Protein AF-0000000087760871 (afdb_homodimer)

Structure (mmCIF, N/CA/C/O backbone):
data_AF-0000000087760871-model_v1
#
loop_
_entity.id
_entity.type
_entity.pdbx_description
1 polymer '4a-hydroxytetrahydrobiopterin dehydratase'
#
loop_
_atom_site.group_PDB
_atom_site.id
_atom_site.type_symbol
_atom_site.label_atom_id
_atom_site.label_alt_id
_atom_site.label_comp_id
_atom_site.label_asym_id
_atom_site.label_entity_id
_atom_site.label_seq_id
_atom_site.pdbx_PDB_ins_code
_atom_site.Cartn_x
_atom_site.Cartn_y
_atom_site.Cartn_z
_atom_site.occupancy
_atom_site.B_iso_or_equiv
_atom_site.auth_seq_id
_atom_site.auth_comp_id
_atom_site.auth_asym_id
_atom_site.auth_atom_id
_atom_site.pdbx_PDB_model_num
ATOM 1 N N . MET A 1 1 ? -12.375 33.531 -64.375 1 34.62 1 MET A N 1
ATOM 2 C CA . MET A 1 1 ? -12.273 34.094 -63.062 1 34.62 1 MET A CA 1
ATOM 3 C C . MET A 1 1 ? -11.297 33.312 -62.219 1 34.62 1 MET A C 1
ATOM 5 O O . MET A 1 1 ? -11.523 32.125 -61.938 1 34.62 1 MET A O 1
ATOM 9 N N . ARG A 1 2 ? -9.969 33.531 -62.438 1 49.12 2 ARG A N 1
ATOM 10 C CA . ARG A 1 2 ? -8.805 32.938 -61.781 1 49.12 2 ARG A CA 1
ATOM 11 C C . ARG A 1 2 ? -8.766 33.25 -60.281 1 49.12 2 ARG A C 1
ATOM 13 O O . ARG A 1 2 ? -8.805 34.406 -59.906 1 49.12 2 ARG A O 1
ATOM 20 N N . TYR A 1 3 ? -9.328 32.344 -59.438 1 47.06 3 TYR A N 1
ATOM 21 C CA . TYR A 1 3 ? -9.336 32.5 -57.969 1 47.06 3 TYR A CA 1
ATOM 22 C C . TYR A 1 3 ? -7.926 32.688 -57.438 1 47.06 3 TYR A C 1
ATOM 24 O O . TYR A 1 3 ? -7.008 31.953 -57.844 1 47.06 3 TYR A O 1
ATOM 32 N N . PRO A 1 4 ? -7.535 33.875 -57 1 52.84 4 PRO A N 1
ATOM 33 C CA . PRO A 1 4 ? -6.203 34.062 -56.438 1 52.84 4 PRO A CA 1
ATOM 34 C C . PRO A 1 4 ? -5.945 33.125 -55.25 1 52.84 4 PRO A C 1
ATOM 36 O O . PRO A 1 4 ? -6.867 32.812 -54.5 1 52.84 4 PRO A O 1
ATOM 39 N N . ILE A 1 5 ? -5.125 32.094 -55.469 1 55.62 5 ILE A N 1
ATOM 40 C CA . ILE A 1 5 ? -4.676 31.156 -54.406 1 55.62 5 ILE A CA 1
ATOM 41 C C . ILE A 1 5 ? -4.066 31.953 -53.25 1 55.62 5 ILE A C 1
ATOM 43 O O . ILE A 1 5 ? -3.051 32.625 -53.438 1 55.62 5 ILE A O 1
ATOM 47 N N . VAL A 1 6 ? -4.934 32.5 -52.375 1 49.22 6 VAL A N 1
ATOM 48 C CA . VAL A 1 6 ? -4.395 33.094 -51.156 1 49.22 6 VAL A CA 1
ATOM 49 C C . VAL A 1 6 ? -3.559 32.094 -50.406 1 49.22 6 VAL A C 1
ATOM 51 O O . VAL A 1 6 ? -4.066 31.031 -50 1 49.22 6 VAL A O 1
ATOM 54 N N . LEU A 1 7 ? -2.287 32 -50.656 1 48.34 7 LEU A N 1
ATOM 55 C CA . LEU A 1 7 ? -1.386 31.219 -49.812 1 48.34 7 LEU A CA 1
ATOM 56 C C . LEU A 1 7 ? -1.502 31.625 -48.375 1 48.34 7 LEU A C 1
ATOM 58 O O . LEU A 1 7 ? -1.215 32.781 -48 1 48.34 7 LEU A O 1
ATOM 62 N N . LEU A 1 8 ? -2.512 31.109 -47.688 1 51.12 8 LEU A N 1
ATOM 63 C CA . LEU A 1 8 ? -2.527 31.312 -46.219 1 51.12 8 LEU A CA 1
ATOM 64 C C . LEU A 1 8 ? -1.149 31.047 -45.625 1 51.12 8 LEU A C 1
ATOM 66 O O . LEU A 1 8 ? -0.571 29.969 -45.844 1 51.12 8 LEU A O 1
ATOM 70 N N . ARG A 1 9 ? -0.398 32.125 -45.406 1 47.12 9 ARG A N 1
ATOM 71 C CA . ARG A 1 9 ? 0.857 32 -44.656 1 47.12 9 ARG A CA 1
ATOM 72 C C . ARG A 1 9 ? 0.663 31.203 -43.375 1 47.12 9 ARG A C 1
ATOM 74 O O . ARG A 1 9 ? -0.264 31.484 -42.594 1 47.12 9 ARG A O 1
ATOM 81 N N . ALA A 1 10 ? 1.273 29.984 -43.312 1 49.03 10 ALA A N 1
ATOM 82 C CA . ALA A 1 10 ? 1.252 29.219 -42.062 1 49.03 10 ALA A CA 1
ATOM 83 C C . ALA A 1 10 ? 1.693 30.062 -40.875 1 49.03 10 ALA A C 1
ATOM 85 O O . ALA A 1 10 ? 2.631 30.859 -41 1 49.03 10 ALA A O 1
ATOM 86 N N . PRO A 1 11 ? 0.785 30.375 -39.906 1 47.81 11 PRO A N 1
ATOM 87 C CA . PRO A 1 11 ? 1.307 31.141 -38.781 1 47.81 11 PRO A CA 1
ATOM 88 C C . PRO A 1 11 ? 2.654 30.625 -38.281 1 47.81 11 PRO A C 1
ATOM 90 O O . PRO A 1 11 ? 2.977 29.438 -38.469 1 47.81 11 PRO A O 1
ATOM 93 N N . ALA A 1 12 ? 3.641 31.5 -38.062 1 45.16 12 ALA A N 1
ATOM 94 C CA . ALA A 1 12 ? 4.957 31.219 -37.469 1 45.16 12 ALA A CA 1
ATOM 95 C C . ALA A 1 12 ? 4.84 30.328 -36.25 1 45.16 12 ALA A C 1
ATOM 97 O O . ALA A 1 12 ? 3.867 30.422 -35.5 1 45.16 12 ALA A O 1
ATOM 98 N N . ALA A 1 13 ? 5.52 29.141 -36.25 1 47.5 13 ALA A N 1
ATOM 99 C CA . ALA A 1 13 ? 5.637 28.219 -35.125 1 47.5 13 ALA A CA 1
ATOM 100 C C . ALA A 1 13 ? 5.883 28.969 -33.812 1 47.5 13 ALA A C 1
ATOM 102 O O . ALA A 1 13 ? 6.785 29.812 -33.75 1 47.5 13 ALA A O 1
ATOM 103 N N . ALA A 1 14 ? 4.809 29.297 -33.094 1 48.91 14 ALA A N 1
ATOM 104 C CA . ALA A 1 14 ? 5.027 29.828 -31.75 1 48.91 14 ALA A CA 1
ATOM 105 C C . ALA A 1 14 ? 6.129 29.062 -31.031 1 48.91 14 ALA A C 1
ATOM 107 O O . ALA A 1 14 ? 6.129 27.828 -31.031 1 48.91 14 ALA A O 1
ATOM 108 N N . ARG A 1 15 ? 7.359 29.625 -30.922 1 43.75 15 ARG A N 1
ATOM 109 C CA . ARG A 1 15 ? 8.453 29.062 -30.141 1 43.75 15 ARG A CA 1
ATOM 110 C C . ARG A 1 15 ? 8.008 28.781 -28.703 1 43.75 15 ARG A C 1
ATOM 112 O O . ARG A 1 15 ? 7.516 29.672 -28.016 1 43.75 15 ARG A O 1
ATOM 119 N N . PHE A 1 16 ? 7.543 27.562 -28.484 1 52 16 PHE A N 1
ATOM 120 C CA . PHE A 1 16 ? 7.305 27.141 -27.109 1 52 16 PHE A CA 1
ATOM 121 C C . PHE A 1 16 ? 8.492 27.5 -26.219 1 52 16 PHE A C 1
ATOM 123 O O . PHE A 1 16 ? 9.617 27.047 -26.469 1 52 16 PHE A O 1
ATOM 130 N N . THR A 1 17 ? 8.539 28.688 -25.672 1 48.75 17 THR A N 1
ATOM 131 C CA . THR A 1 17 ? 9.562 28.938 -24.656 1 48.75 17 THR A CA 1
ATOM 132 C C . THR A 1 17 ? 9.398 28 -23.469 1 48.75 17 THR A C 1
ATOM 134 O O . THR A 1 17 ? 8.305 27.859 -22.922 1 48.75 17 THR A O 1
ATOM 137 N N . PRO A 1 18 ? 10.234 27.109 -23.406 1 49.12 18 PRO A N 1
ATOM 138 C CA . PRO A 1 18 ? 10.148 26.25 -22.219 1 49.12 18 PRO A CA 1
ATOM 139 C C . PRO A 1 18 ? 10.133 27.047 -20.922 1 49.12 18 PRO A C 1
ATOM 141 O O . PRO A 1 18 ? 10.969 27.922 -20.719 1 49.12 18 PRO A O 1
ATOM 144 N N . VAL A 1 19 ? 9.008 27.375 -20.328 1 47.75 19 VAL A N 1
ATOM 145 C CA . VAL A 1 19 ? 8.938 27.922 -18.969 1 47.75 19 VAL A CA 1
ATOM 146 C C . VAL A 1 19 ? 9.812 27.094 -18.031 1 47.75 19 VAL A C 1
ATOM 148 O O . VAL A 1 19 ? 9.648 25.875 -17.938 1 47.75 19 VAL A O 1
ATOM 151 N N . ARG A 1 20 ? 10.945 27.547 -17.797 1 38.84 20 ARG A N 1
ATOM 152 C CA . ARG A 1 20 ? 11.766 26.922 -16.766 1 38.84 20 ARG A CA 1
ATOM 153 C C . ARG A 1 20 ? 11.039 26.922 -15.422 1 38.84 20 ARG A C 1
ATOM 155 O O . ARG A 1 20 ? 10.758 27.984 -14.859 1 38.84 20 ARG A O 1
ATOM 162 N N . ALA A 1 21 ? 10.094 26.062 -15.203 1 42.56 21 ALA A N 1
ATOM 163 C CA . ALA A 1 21 ? 9.602 25.922 -13.836 1 42.56 21 ALA A CA 1
ATOM 164 C C . ALA A 1 21 ? 10.758 25.766 -12.844 1 42.56 21 ALA A C 1
ATOM 166 O O . ALA A 1 21 ? 11.617 24.891 -13.016 1 42.56 21 ALA A O 1
ATOM 167 N N . ARG A 1 22 ? 11.227 26.859 -12.375 1 36.62 22 ARG A N 1
ATOM 168 C CA . ARG A 1 22 ? 12.156 26.719 -11.258 1 36.62 22 ARG A CA 1
ATOM 169 C C . ARG A 1 22 ? 11.633 25.688 -10.25 1 36.62 22 ARG A C 1
ATOM 171 O O . ARG A 1 22 ? 10.523 25.828 -9.734 1 36.62 22 ARG A O 1
ATOM 178 N N . CYS A 1 23 ? 11.906 24.453 -10.547 1 41.28 23 CYS A N 1
ATOM 179 C CA . CYS A 1 23 ? 11.672 23.516 -9.445 1 41.28 23 CYS A CA 1
ATOM 180 C C . CYS A 1 23 ? 12.156 24.109 -8.125 1 41.28 23 CYS A C 1
ATOM 182 O O . CYS A 1 23 ? 13.359 24.328 -7.941 1 41.28 23 CYS A O 1
ATOM 184 N N . LEU A 1 24 ? 11.594 25.203 -7.602 1 37.66 24 LEU A N 1
ATOM 185 C CA . LEU A 1 24 ? 11.961 25.578 -6.238 1 37.66 24 LEU A CA 1
ATOM 186 C C . LEU A 1 24 ? 12.039 24.344 -5.344 1 37.66 24 LEU A C 1
ATOM 188 O O . LEU A 1 24 ? 11.008 23.781 -4.969 1 37.66 24 LEU A O 1
ATOM 192 N N . SER A 1 25 ? 12.852 23.484 -5.59 1 42.31 25 SER A N 1
ATOM 193 C CA . SER A 1 25 ? 13.211 22.312 -4.789 1 42.31 25 SER A CA 1
ATOM 194 C C . SER A 1 25 ? 13.281 22.656 -3.307 1 42.31 25 SER A C 1
ATOM 196 O O . SER A 1 25 ? 13.836 21.891 -2.512 1 42.31 25 SER A O 1
ATOM 198 N N . THR A 1 26 ? 13.203 23.969 -2.898 1 46.25 26 THR A N 1
ATOM 199 C CA . THR A 1 26 ? 13.547 24.125 -1.487 1 46.25 26 THR A CA 1
ATOM 200 C C . THR A 1 26 ? 12.586 23.312 -0.61 1 46.25 26 THR A C 1
ATOM 202 O O . THR A 1 26 ? 11.406 23.672 -0.49 1 46.25 26 THR A O 1
ATOM 205 N N . LYS A 1 27 ? 12.594 22.062 -0.694 1 50.75 27 LYS A N 1
ATOM 206 C CA . LYS A 1 27 ? 11.828 21.219 0.224 1 50.75 27 LYS A CA 1
ATOM 207 C C . LYS A 1 27 ? 11.969 21.719 1.662 1 50.75 27 LYS A C 1
ATOM 209 O O . LYS A 1 27 ? 13.023 21.547 2.281 1 50.75 27 LYS A O 1
ATOM 214 N N . ASP A 1 28 ? 11.68 22.969 1.99 1 53.06 28 ASP A N 1
ATOM 215 C CA . ASP A 1 28 ? 11.672 23.312 3.408 1 53.06 28 ASP A CA 1
ATOM 216 C C . ASP A 1 28 ? 10.891 22.297 4.223 1 53.06 28 ASP A C 1
ATOM 218 O O . ASP A 1 28 ? 9.656 22.297 4.215 1 53.06 28 ASP A O 1
ATOM 222 N N . ASN A 1 29 ? 11.461 21.141 4.512 1 63.56 29 ASN A N 1
ATOM 223 C CA . ASN A 1 29 ? 10.844 20.031 5.23 1 63.56 29 ASN A CA 1
ATOM 224 C C . ASN A 1 29 ? 10.883 20.25 6.738 1 63.56 29 ASN A C 1
ATOM 226 O O . ASN A 1 29 ? 10.969 19.297 7.508 1 63.56 29 ASN A O 1
ATOM 230 N N . SER A 1 30 ? 10.969 21.562 7.199 1 82.75 30 SER A N 1
ATOM 231 C CA . SER A 1 30 ? 10.961 21.812 8.641 1 82.75 30 SER A CA 1
ATOM 232 C C . SER A 1 30 ? 9.562 21.656 9.219 1 82.75 30 SER A C 1
ATOM 234 O O . SER A 1 30 ? 8.57 21.984 8.57 1 82.75 30 SER A O 1
ATOM 236 N N . TYR A 1 31 ? 9.516 20.953 10.344 1 88.25 31 TYR A N 1
ATOM 237 C CA . TYR A 1 31 ? 8.227 20.75 11.008 1 88.25 31 TYR A CA 1
ATOM 238 C C . TYR A 1 31 ? 8.242 21.312 12.414 1 88.25 31 TYR A C 1
ATOM 240 O O . TYR A 1 31 ? 9.305 21.469 13.023 1 88.25 31 TYR A O 1
ATOM 248 N N . LYS A 1 32 ? 7.047 21.719 12.828 1 93.31 32 LYS A N 1
ATOM 249 C CA . LYS A 1 32 ? 6.832 22.094 14.219 1 93.31 32 LYS A CA 1
ATOM 250 C C . LYS A 1 32 ? 6.184 20.953 15.008 1 93.31 32 LYS A C 1
ATOM 252 O O . LYS A 1 32 ? 5.32 20.25 14.492 1 93.31 32 LYS A O 1
ATOM 257 N N . ILE A 1 33 ? 6.652 20.875 16.266 1 95.06 33 ILE A N 1
ATOM 258 C CA . ILE A 1 33 ? 6.035 19.906 17.156 1 95.06 33 ILE A CA 1
ATOM 259 C C . ILE A 1 33 ? 4.715 20.453 17.688 1 95.06 33 ILE A C 1
ATOM 261 O O . ILE A 1 33 ? 4.641 21.625 18.078 1 95.06 33 ILE A O 1
ATOM 265 N N . VAL A 1 34 ? 3.727 19.641 17.656 1 95.69 34 VAL A N 1
ATOM 266 C CA . VAL A 1 34 ? 2.438 20.031 18.219 1 95.69 34 VAL A CA 1
ATOM 267 C C . VAL A 1 34 ? 2.391 19.672 19.703 1 95.69 34 VAL A C 1
ATOM 269 O O . VAL A 1 34 ? 2.488 18.484 20.062 1 95.69 34 VAL A O 1
ATOM 272 N N . ALA A 1 35 ? 2.186 20.703 20.516 1 94.12 35 ALA A N 1
ATOM 273 C CA . ALA A 1 35 ? 2.133 20.453 21.953 1 94.12 35 ALA A CA 1
ATOM 274 C C . ALA A 1 35 ? 0.93 19.578 22.312 1 94.12 35 ALA A C 1
ATOM 276 O O . ALA A 1 35 ? -0.135 19.703 21.703 1 94.12 35 ALA A O 1
ATOM 277 N N . ALA A 1 36 ? 1.163 18.734 23.297 1 92.94 36 ALA A N 1
ATOM 278 C CA . ALA A 1 36 ? 0.113 17.828 23.75 1 92.94 36 ALA A CA 1
ATOM 279 C C . ALA A 1 36 ? -1.192 18.578 24 1 92.94 36 ALA A C 1
ATOM 281 O O . ALA A 1 36 ? -2.275 18.078 23.688 1 92.94 36 ALA A O 1
ATOM 282 N N . THR A 1 37 ? -1.101 19.812 24.484 1 95.44 37 THR A N 1
ATOM 283 C CA . THR A 1 37 ? -2.273 20.609 24.844 1 95.44 37 THR A CA 1
ATOM 284 C C . THR A 1 37 ? -2.979 21.125 23.594 1 95.44 37 THR A C 1
ATOM 286 O O . THR A 1 37 ? -4.152 21.5 23.641 1 95.44 37 THR A O 1
ATOM 289 N N . GLU A 1 38 ? -2.25 21.109 22.484 1 96.31 38 GLU A N 1
ATOM 290 C CA . GLU A 1 38 ? -2.785 21.672 21.266 1 96.31 38 GLU A CA 1
ATOM 291 C C . GLU A 1 38 ? -3.328 20.578 20.344 1 96.31 38 GLU A C 1
ATOM 293 O O . GLU A 1 38 ? -4.059 20.875 19.391 1 96.31 38 GLU A O 1
ATOM 298 N N . VAL A 1 39 ? -3.018 19.344 20.625 1 95.69 39 VAL A N 1
ATOM 299 C CA . VAL A 1 39 ? -3.338 18.234 19.75 1 95.69 39 VAL A CA 1
ATOM 300 C C . VAL A 1 39 ? -4.848 18.141 19.562 1 95.69 39 VAL A C 1
ATOM 302 O O . VAL A 1 39 ? -5.328 18.016 18.438 1 95.69 39 VAL A O 1
ATOM 305 N N . PRO A 1 40 ? -5.656 18.281 20.625 1 96.25 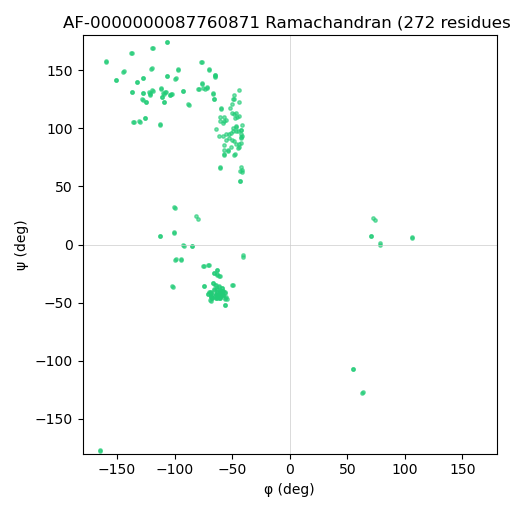40 PRO A N 1
ATOM 306 C CA . PRO A 1 40 ? -7.102 18.172 20.422 1 96.25 40 PRO A CA 1
ATOM 307 C C . PRO A 1 40 ? -7.645 19.219 19.453 1 96.25 40 PRO A C 1
ATOM 309 O O . PRO A 1 40 ? -8.438 18.891 18.562 1 96.25 40 PRO A O 1
ATOM 312 N N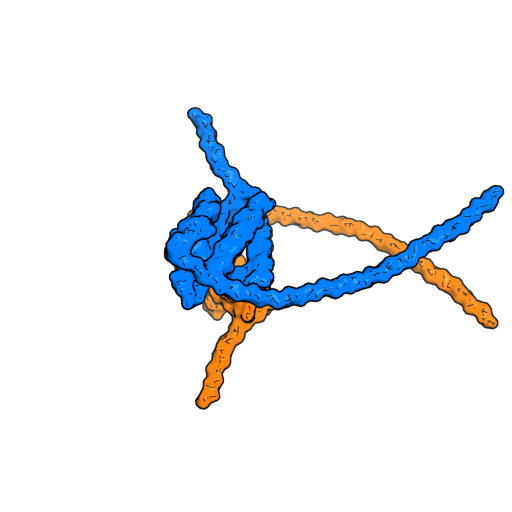 . GLN A 1 41 ? -7.215 20.375 19.562 1 97.38 41 GLN A N 1
ATOM 313 C CA . GLN A 1 41 ? -7.691 21.438 18.672 1 97.38 41 GLN A CA 1
ATOM 314 C C . GLN A 1 41 ? -7.152 21.25 17.25 1 97.38 41 GLN A C 1
ATOM 316 O O . GLN A 1 41 ? -7.887 21.406 16.281 1 97.38 41 GLN A O 1
ATOM 321 N N . ALA A 1 42 ? -5.91 20.906 17.188 1 97 42 ALA A N 1
ATOM 322 C CA . ALA A 1 42 ? -5.25 20.766 15.883 1 97 42 ALA A CA 1
ATOM 323 C C . ALA A 1 42 ? -5.848 19.609 15.086 1 97 42 ALA A C 1
ATOM 325 O O . ALA A 1 42 ? -5.785 19.609 13.852 1 97 42 ALA A O 1
ATOM 326 N N . THR A 1 43 ? -6.43 18.656 15.75 1 98 43 THR A N 1
ATOM 327 C CA . THR A 1 43 ? -6.887 17.453 15.062 1 98 43 THR A CA 1
ATOM 328 C C . THR A 1 43 ? -8.406 17.375 15.07 1 98 43 THR A C 1
ATOM 330 O O . THR A 1 43 ? -8.984 16.359 14.688 1 98 43 THR A O 1
ATOM 333 N N . GLU A 1 44 ? -9.078 18.359 15.508 1 98.12 44 GLU A N 1
ATOM 334 C CA . GLU A 1 44 ? -10.531 18.328 15.656 1 98.12 44 GLU A CA 1
ATOM 335 C C . GLU A 1 44 ? -11.211 17.984 14.336 1 98.12 44 GLU A C 1
ATOM 337 O O . GLU A 1 44 ? -12.047 17.078 14.281 1 98.12 44 GLU A O 1
ATOM 342 N N . SER A 1 45 ? -10.906 18.672 13.297 1 98.12 45 SER A N 1
ATOM 343 C CA . SER A 1 45 ? -11.531 18.438 12 1 98.12 45 SER A CA 1
ATOM 344 C C . SER A 1 45 ? -11.195 17.047 11.461 1 98.12 45 SER A C 1
ATOM 346 O O . SER A 1 45 ? -12.016 16.422 10.789 1 98.12 45 SER A O 1
ATOM 348 N N . LEU A 1 46 ? -10.016 16.641 11.75 1 98.62 46 LEU A N 1
ATOM 349 C CA . LEU A 1 46 ? -9.594 15.32 11.312 1 98.62 46 LEU A CA 1
ATOM 350 C C . LEU A 1 46 ? -10.375 14.234 12.039 1 98.62 46 LEU A C 1
ATOM 352 O O . LEU A 1 46 ? -10.828 13.266 11.43 1 98.62 46 LEU A O 1
ATOM 356 N N . ARG A 1 47 ? -10.469 14.414 13.305 1 98.31 47 ARG A N 1
ATOM 357 C CA . ARG A 1 47 ? -11.258 13.461 14.078 1 98.31 47 ARG A CA 1
ATOM 358 C C . ARG A 1 47 ? -12.695 13.398 13.578 1 98.31 47 ARG A C 1
ATOM 360 O O . ARG A 1 47 ? -13.266 12.312 13.438 1 98.31 47 ARG A O 1
ATOM 367 N N . ALA A 1 48 ? -13.25 14.5 13.242 1 98.19 48 ALA A N 1
ATOM 368 C CA . ALA A 1 48 ? -14.602 14.562 12.695 1 98.19 48 ALA A CA 1
ATOM 369 C C . ALA A 1 48 ? -14.695 13.82 11.367 1 98.19 48 ALA A C 1
ATOM 371 O O . ALA A 1 48 ? -15.75 13.281 11.016 1 98.19 48 ALA A O 1
ATOM 372 N N . ALA A 1 49 ? -13.617 13.742 10.711 1 98.06 49 ALA A N 1
ATOM 373 C CA . ALA A 1 49 ? -13.578 13.102 9.398 1 98.06 49 ALA A CA 1
ATOM 374 C C . ALA A 1 49 ? -13.234 11.617 9.516 1 98.06 49 ALA A C 1
ATOM 376 O O . ALA A 1 49 ? -13.078 10.922 8.508 1 98.06 49 ALA A O 1
ATOM 377 N N . GLY A 1 50 ? -13.008 11.172 10.727 1 98.19 50 GLY A N 1
ATOM 378 C CA . GLY A 1 50 ? -12.836 9.742 10.914 1 98.19 50 GLY A CA 1
ATOM 379 C C . GLY A 1 50 ? -11.398 9.344 11.18 1 98.19 50 GLY A C 1
ATOM 380 O O . GLY A 1 50 ? -11.078 8.156 11.25 1 98.19 50 GLY A O 1
ATOM 381 N N . TRP A 1 51 ? -10.547 10.297 11.336 1 98.69 51 TRP A N 1
ATOM 382 C CA . TRP A 1 51 ? -9.164 9.984 11.688 1 98.69 51 TRP A CA 1
ATOM 383 C C . TRP A 1 51 ? -9.047 9.609 13.156 1 98.69 51 TRP A C 1
ATOM 385 O O . TRP A 1 51 ? -9.672 10.234 14.016 1 98.69 51 TRP A O 1
ATOM 395 N N . SER A 1 52 ? -8.273 8.625 13.375 1 98.62 52 SER A N 1
ATOM 396 C CA . SER A 1 52 ? -7.91 8.234 14.727 1 98.62 52 SER A CA 1
ATOM 397 C C . SER A 1 52 ? -6.617 8.898 15.172 1 98.62 52 SER A C 1
ATOM 399 O O . SER A 1 52 ? -5.641 8.938 14.422 1 98.62 52 SER A O 1
ATOM 401 N N . VAL A 1 53 ? -6.645 9.445 16.328 1 96.69 53 VAL A N 1
ATOM 402 C CA . VAL A 1 53 ? -5.461 10.031 16.953 1 96.69 53 VAL A CA 1
ATOM 403 C C . VAL A 1 53 ? -5.059 9.211 18.172 1 96.69 53 VAL A C 1
ATOM 405 O O . VAL A 1 53 ? -5.723 9.273 19.219 1 96.69 53 VAL A O 1
ATOM 408 N N . VAL A 1 54 ? -4.062 8.445 18.062 1 94.5 54 VAL A N 1
ATOM 409 C CA . VAL A 1 54 ? -3.582 7.598 19.156 1 94.5 54 VAL A CA 1
ATOM 410 C C . VAL A 1 54 ? -2.102 7.867 19.406 1 94.5 54 VAL A C 1
ATOM 412 O O . VAL A 1 54 ? -1.253 7.531 18.578 1 94.5 54 VAL A O 1
ATOM 415 N N . GLY A 1 55 ? -1.864 8.492 20.516 1 91.06 55 GLY A N 1
ATOM 416 C CA . GLY A 1 55 ? -0.487 8.883 20.766 1 91.06 55 GLY A CA 1
ATOM 417 C C . GLY A 1 55 ? 0.051 9.867 19.75 1 91.06 55 GLY A C 1
ATOM 418 O O . GLY A 1 55 ? -0.556 10.914 19.5 1 91.06 55 GLY A O 1
ATOM 419 N N . ALA A 1 56 ? 1.182 9.578 19.156 1 94.75 56 ALA A N 1
ATOM 420 C CA . ALA A 1 56 ? 1.816 10.461 18.188 1 94.75 56 ALA A CA 1
ATOM 421 C C . ALA A 1 56 ? 1.526 10 16.75 1 94.75 56 ALA A C 1
ATOM 423 O O . ALA A 1 56 ? 2.363 10.156 15.867 1 94.75 56 ALA A O 1
ATOM 424 N N . GLN A 1 57 ? 0.26 9.375 16.625 1 97.19 57 GLN A N 1
ATOM 425 C CA . GLN A 1 57 ? -0.055 8.844 15.305 1 97.19 57 GLN A CA 1
ATOM 426 C C . GLN A 1 57 ? -1.455 9.258 14.867 1 97.19 57 GLN A C 1
ATOM 428 O O . GLN A 1 57 ? -2.393 9.25 15.664 1 97.19 57 GLN A O 1
ATOM 433 N N . LEU A 1 58 ? -1.545 9.602 13.578 1 98.44 58 LEU A N 1
ATOM 434 C CA . LEU A 1 58 ? -2.809 9.797 12.875 1 98.44 58 LEU A CA 1
ATOM 435 C C . LEU A 1 58 ? -3.07 8.648 11.898 1 98.44 58 LEU A C 1
ATOM 437 O O . LEU A 1 58 ? -2.189 8.281 11.117 1 98.44 58 LEU A O 1
ATOM 441 N N . SER A 1 59 ? -4.242 8.109 11.945 1 98.88 59 SER A N 1
ATOM 442 C CA . SER A 1 59 ? -4.543 7.035 11 1 98.88 59 SER A CA 1
ATOM 443 C C . SER A 1 59 ? -6 7.082 10.547 1 98.88 59 SER A C 1
ATOM 445 O O . SER A 1 59 ? -6.875 7.492 11.312 1 98.88 59 SER A O 1
ATOM 447 N N . LYS A 1 60 ? -6.23 6.656 9.336 1 98.81 60 LYS A N 1
ATOM 448 C CA . LYS A 1 60 ? -7.586 6.527 8.812 1 98.81 60 LYS A CA 1
ATOM 449 C C . LYS A 1 60 ? -7.664 5.418 7.766 1 98.81 60 LYS A C 1
ATOM 451 O O . LYS A 1 60 ? -6.738 5.234 6.973 1 98.81 60 LYS A O 1
ATOM 456 N N . THR A 1 61 ? -8.781 4.699 7.809 1 98.81 61 THR A N 1
ATOM 457 C CA . THR A 1 61 ? -9.109 3.715 6.781 1 98.81 61 THR A CA 1
ATOM 458 C C . THR A 1 61 ? -10.188 4.254 5.844 1 98.81 61 THR A C 1
ATOM 460 O O . THR A 1 61 ? -11.219 4.758 6.297 1 98.81 61 THR A O 1
ATOM 463 N N . TYR A 1 62 ? -9.898 4.176 4.574 1 98.56 62 TYR A N 1
ATOM 464 C CA . TYR A 1 62 ? -10.828 4.52 3.506 1 98.56 62 TYR A CA 1
ATOM 465 C C . TYR A 1 62 ? -11.352 3.27 2.809 1 98.56 62 TYR A C 1
ATOM 467 O O . TYR A 1 62 ? -10.602 2.305 2.615 1 98.56 62 TYR A O 1
ATOM 475 N N . GLU A 1 63 ? -12.57 3.309 2.402 1 98.44 63 GLU A N 1
ATOM 476 C CA . GLU A 1 63 ? -13.156 2.268 1.561 1 98.44 63 GLU A CA 1
ATOM 477 C C . GLU A 1 63 ? -13.742 2.855 0.282 1 98.44 63 GLU A C 1
ATOM 479 O O . GLU A 1 63 ? -14.664 3.67 0.336 1 98.44 63 GLU A O 1
ATOM 484 N N . PHE A 1 64 ? -13.258 2.357 -0.81 1 98.44 64 PHE A N 1
ATOM 485 C CA . PHE A 1 64 ? -13.648 2.895 -2.109 1 98.44 64 PHE A CA 1
ATOM 486 C C . PHE A 1 64 ? -14.578 1.934 -2.834 1 98.44 64 PHE A C 1
ATOM 488 O O . PHE A 1 64 ? -14.828 0.826 -2.355 1 98.44 64 PHE A O 1
ATOM 495 N N . LYS A 1 65 ? -15.055 2.389 -3.936 1 97.12 65 LYS A N 1
ATOM 496 C CA . LYS A 1 65 ? -15.992 1.589 -4.711 1 97.12 65 LYS A CA 1
ATOM 497 C C . LYS A 1 65 ? -15.32 0.339 -5.273 1 97.12 65 LYS A C 1
ATOM 499 O O . LYS A 1 65 ? -15.961 -0.708 -5.406 1 97.12 65 LYS A O 1
ATOM 504 N N . GLY A 1 66 ? -14.078 0.428 -5.602 1 97.75 66 GLY A N 1
ATOM 505 C CA . GLY A 1 66 ? -13.312 -0.669 -6.172 1 97.75 66 GLY A CA 1
ATOM 506 C C . GLY A 1 66 ? -11.82 -0.438 -6.137 1 97.75 66 GLY A C 1
ATOM 507 O O . GLY A 1 66 ? -11.352 0.576 -5.613 1 97.75 66 GLY A O 1
ATOM 508 N N . PHE A 1 67 ? -11.148 -1.388 -6.699 1 98 67 PHE A N 1
ATOM 509 C CA . PHE A 1 67 ? -9.695 -1.352 -6.652 1 98 67 PHE A CA 1
ATOM 510 C C . PHE A 1 67 ? -9.156 -0.169 -7.449 1 98 67 PHE A C 1
ATOM 512 O O . PHE A 1 67 ? -8.188 0.473 -7.043 1 98 67 PHE A O 1
ATOM 519 N N . GLN A 1 68 ? -9.727 0.116 -8.523 1 97.5 68 GLN A N 1
ATOM 520 C CA . GLN A 1 68 ? -9.234 1.184 -9.383 1 97.5 68 GLN A CA 1
ATOM 521 C C . GLN A 1 68 ? -9.328 2.539 -8.688 1 97.5 68 GLN A C 1
ATOM 523 O O . GLN A 1 68 ? -8.398 3.344 -8.766 1 97.5 68 GLN A O 1
ATOM 528 N N . ALA A 1 69 ? -10.43 2.787 -8.039 1 98.06 69 ALA A N 1
ATOM 529 C CA . ALA A 1 69 ? -10.578 4.035 -7.297 1 98.06 69 ALA A CA 1
ATOM 530 C C . ALA A 1 69 ? -9.578 4.109 -6.148 1 98.06 69 ALA A C 1
ATOM 532 O O . ALA A 1 69 ? -8.977 5.16 -5.91 1 98.06 69 ALA A O 1
ATOM 533 N N . ALA A 1 70 ? -9.406 3.025 -5.441 1 98.56 70 ALA A N 1
ATOM 534 C CA . ALA A 1 70 ? -8.445 2.969 -4.34 1 98.56 70 ALA A CA 1
ATOM 535 C C . ALA A 1 70 ? -7.031 3.273 -4.828 1 98.56 70 ALA A C 1
ATOM 537 O O . ALA A 1 70 ? -6.316 4.074 -4.219 1 98.56 70 ALA A O 1
ATOM 538 N N . TRP A 1 71 ? -6.68 2.705 -5.953 1 98.5 71 TRP A N 1
ATOM 539 C CA . TRP A 1 71 ? -5.312 2.869 -6.43 1 98.5 71 TRP A CA 1
ATOM 540 C C . TRP A 1 71 ? -5.098 4.27 -6.992 1 98.5 71 TRP A C 1
ATOM 542 O O . TRP A 1 71 ? -4.012 4.84 -6.855 1 98.5 71 TRP A O 1
ATOM 552 N N . ALA A 1 72 ? -6.078 4.789 -7.602 1 98.12 72 ALA A N 1
ATOM 553 C CA . ALA A 1 72 ? -5.98 6.168 -8.07 1 98.12 72 ALA A CA 1
ATOM 554 C C . ALA A 1 72 ? -5.754 7.133 -6.91 1 98.12 72 ALA A C 1
ATOM 556 O O . ALA A 1 72 ? -4.914 8.031 -6.996 1 98.12 72 ALA A O 1
ATOM 557 N N . PHE A 1 73 ? -6.484 6.984 -5.891 1 98.75 73 PHE A N 1
ATOM 558 C CA . PHE A 1 73 ? -6.293 7.77 -4.676 1 98.75 73 PHE A CA 1
ATOM 559 C C . PHE A 1 73 ? -4.875 7.609 -4.148 1 98.75 73 PHE A C 1
ATOM 561 O O . PHE A 1 73 ? -4.195 8.602 -3.869 1 98.75 73 PHE A O 1
ATOM 568 N N . LEU A 1 74 ? -4.402 6.355 -4.098 1 98.81 74 LEU A N 1
ATOM 569 C CA . LEU A 1 74 ? -3.082 6.051 -3.559 1 98.81 74 LEU A CA 1
ATOM 570 C C . LEU A 1 74 ? -1.99 6.695 -4.406 1 98.81 74 LEU A C 1
ATOM 572 O O . LEU A 1 74 ? -0.973 7.148 -3.877 1 98.81 74 LEU A O 1
ATOM 576 N N . THR A 1 75 ? -2.244 6.668 -5.645 1 98.19 75 THR A N 1
ATOM 577 C CA . THR A 1 75 ? -1.262 7.281 -6.531 1 98.19 75 THR A CA 1
ATOM 578 C C . THR A 1 75 ? -1.097 8.766 -6.219 1 98.19 75 THR A C 1
ATOM 580 O O . THR A 1 75 ? 0.025 9.273 -6.172 1 98.19 75 THR A O 1
ATOM 583 N N . GLN A 1 76 ? -2.139 9.43 -5.98 1 98.56 76 GLN A N 1
ATOM 584 C CA . GLN A 1 76 ? -2.049 10.836 -5.613 1 98.56 76 GLN A CA 1
ATOM 585 C C . GLN A 1 76 ? -1.411 11.008 -4.234 1 98.56 76 GLN A C 1
ATOM 587 O O . GLN A 1 76 ? -0.629 11.93 -4.016 1 98.56 76 GLN A O 1
ATOM 592 N N . VAL A 1 77 ? -1.793 10.156 -3.348 1 98.81 77 VAL A N 1
ATOM 593 C CA . VAL A 1 77 ? -1.19 10.172 -2.02 1 98.81 77 VAL A CA 1
ATOM 594 C C . VAL A 1 77 ? 0.327 10.039 -2.139 1 98.81 77 VAL A C 1
ATOM 596 O O . VAL A 1 77 ? 1.071 10.82 -1.54 1 98.81 77 VAL A O 1
ATOM 599 N N . ALA A 1 78 ? 0.737 9.133 -2.949 1 98.75 78 ALA A N 1
ATOM 600 C CA . ALA A 1 78 ? 2.162 8.867 -3.121 1 98.75 78 ALA A CA 1
ATOM 601 C C . ALA A 1 78 ? 2.881 10.07 -3.717 1 98.75 78 ALA A C 1
ATOM 603 O O . ALA A 1 78 ? 3.971 10.438 -3.268 1 98.75 78 ALA A O 1
ATOM 604 N N . MET A 1 79 ? 2.289 10.648 -4.676 1 97.81 79 MET A N 1
ATOM 605 C CA . MET A 1 79 ? 2.885 11.812 -5.324 1 97.81 79 MET A CA 1
ATOM 606 C C . MET A 1 79 ? 3.035 12.969 -4.34 1 97.81 79 MET A C 1
ATOM 608 O O . MET A 1 79 ? 4.09 13.602 -4.277 1 97.81 79 MET A O 1
ATOM 612 N N . HIS A 1 80 ? 2.037 13.18 -3.596 1 98 80 HIS A N 1
ATOM 613 C CA . HIS A 1 80 ? 2.084 14.273 -2.633 1 98 80 HIS A CA 1
ATOM 614 C C . HIS A 1 80 ? 3.086 13.984 -1.521 1 98 80 HIS A C 1
ATOM 616 O O . HIS A 1 80 ? 3.842 14.875 -1.116 1 98 80 HIS A O 1
ATOM 622 N N . ALA A 1 81 ? 3.076 12.805 -0.981 1 97.88 81 ALA A N 1
ATOM 623 C CA . ALA A 1 81 ? 3.998 12.398 0.076 1 97.88 81 ALA A CA 1
ATOM 624 C C . ALA A 1 81 ? 5.449 12.578 -0.36 1 97.88 81 ALA A C 1
ATOM 626 O O . ALA A 1 81 ? 6.273 13.094 0.402 1 97.88 81 ALA A O 1
ATOM 627 N N . HIS A 1 82 ? 5.648 12.211 -1.591 1 97.19 82 HIS A N 1
ATOM 628 C CA . HIS A 1 82 ? 7.008 12.32 -2.109 1 97.19 82 HIS A CA 1
ATOM 629 C C . HIS A 1 82 ? 7.41 13.781 -2.287 1 97.19 82 HIS A C 1
ATOM 631 O O . HIS A 1 82 ? 8.539 14.164 -1.964 1 97.19 82 HIS A O 1
ATOM 637 N N . LEU A 1 83 ? 6.504 14.555 -2.773 1 95.94 83 LEU A N 1
ATOM 638 C CA . LEU A 1 83 ? 6.734 15.984 -2.943 1 95.94 83 LEU A CA 1
ATOM 639 C C . LEU A 1 83 ? 7.074 16.641 -1.611 1 95.94 83 LEU A C 1
ATOM 641 O O . LEU A 1 83 ? 7.973 17.484 -1.543 1 95.94 83 LEU A O 1
ATOM 645 N N . LYS A 1 84 ? 6.473 16.234 -0.55 1 95.94 84 LYS A N 1
ATOM 646 C CA . LYS A 1 84 ? 6.609 16.891 0.75 1 95.94 84 LYS A CA 1
ATOM 647 C C . LYS A 1 84 ? 7.695 16.219 1.586 1 95.94 84 LYS A C 1
ATOM 649 O O . LYS A 1 84 ? 8.055 16.719 2.656 1 95.94 84 LYS A O 1
ATOM 654 N N . GLY A 1 85 ? 8.117 15.055 1.11 1 95.12 85 GLY A N 1
ATOM 655 C CA . GLY A 1 85 ? 9.164 14.344 1.826 1 95.12 85 GLY A CA 1
ATOM 65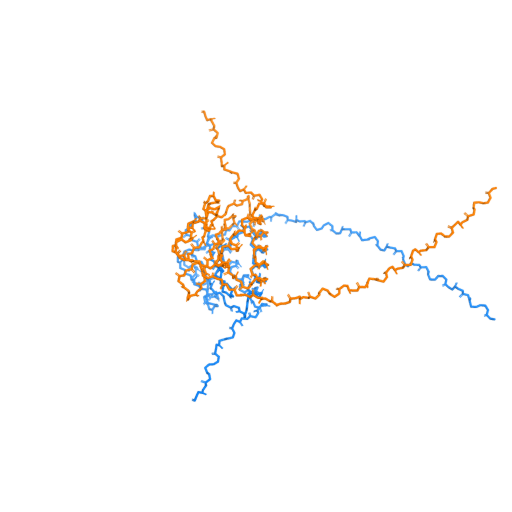6 C C . GLY A 1 85 ? 8.688 13.727 3.125 1 95.12 85 GLY A C 1
ATOM 657 O O . GLY A 1 85 ? 9.469 13.555 4.062 1 95.12 85 GLY A O 1
ATOM 658 N N . HIS A 1 86 ? 7.445 13.469 3.312 1 96.44 86 HIS A N 1
ATOM 659 C CA . HIS A 1 86 ? 6.824 12.836 4.469 1 96.44 86 HIS A CA 1
ATOM 660 C C . HIS A 1 86 ? 5.883 11.711 4.043 1 96.44 86 HIS A C 1
ATOM 662 O O . HIS A 1 86 ? 4.797 11.969 3.52 1 96.44 86 HIS A O 1
ATOM 668 N N . HIS A 1 87 ? 6.363 10.5 4.281 1 98 87 HIS A N 1
ATOM 669 C CA . HIS A 1 87 ? 5.688 9.344 3.711 1 98 87 HIS A CA 1
ATOM 670 C C . HIS A 1 87 ? 4.852 8.617 4.766 1 98 87 HIS A C 1
ATOM 672 O O . HIS A 1 87 ? 5.363 8.258 5.828 1 98 87 HIS A O 1
ATOM 678 N N . PRO A 1 88 ? 3.619 8.367 4.461 1 98.69 88 PRO A N 1
ATOM 679 C CA . PRO A 1 88 ? 2.795 7.559 5.367 1 98.69 88 PRO A CA 1
ATOM 680 C C . PRO A 1 88 ? 3.109 6.066 5.281 1 98.69 88 PRO A C 1
ATOM 682 O O . PRO A 1 88 ? 3.701 5.613 4.297 1 98.69 88 PRO A O 1
ATOM 685 N N . ARG A 1 89 ? 2.791 5.363 6.32 1 98.69 89 ARG A N 1
ATOM 686 C CA . ARG A 1 89 ? 2.588 3.928 6.164 1 98.69 89 ARG A CA 1
ATOM 687 C C . ARG A 1 89 ? 1.29 3.639 5.414 1 98.69 89 ARG A C 1
ATOM 689 O O . ARG A 1 89 ? 0.248 4.223 5.719 1 98.69 89 ARG A O 1
ATOM 696 N N . ILE A 1 90 ? 1.356 2.758 4.496 1 98.94 90 ILE A N 1
ATOM 697 C CA . ILE A 1 90 ? 0.213 2.445 3.646 1 98.94 90 ILE A CA 1
ATOM 698 C C . ILE A 1 90 ? -0.14 0.966 3.781 1 98.94 90 ILE A C 1
ATOM 700 O O . ILE A 1 90 ? 0.735 0.102 3.695 1 98.94 90 ILE A O 1
ATOM 704 N N . GLU A 1 91 ? -1.359 0.675 4.035 1 98.94 91 GLU A N 1
ATOM 705 C CA . GLU A 1 91 ? -1.936 -0.662 3.932 1 98.94 91 GLU A CA 1
ATOM 706 C C . GLU A 1 91 ? -3.107 -0.683 2.955 1 98.94 91 GLU A C 1
ATOM 708 O O . GLU A 1 91 ? -3.998 0.168 3.025 1 98.94 91 GLU A O 1
ATOM 713 N N . ASN A 1 92 ? -3.031 -1.642 2.082 1 98.88 92 ASN A N 1
ATOM 714 C CA . ASN A 1 92 ? -4.07 -1.734 1.062 1 98.88 92 ASN A CA 1
ATOM 715 C C . ASN A 1 92 ? -4.523 -3.176 0.854 1 98.88 92 ASN A C 1
ATOM 717 O O . ASN A 1 92 ? -3.697 -4.082 0.747 1 98.88 92 ASN A O 1
ATOM 721 N N . LEU A 1 93 ? -5.785 -3.383 0.849 1 98.44 93 LEU A N 1
ATOM 722 C CA . LEU A 1 93 ? -6.438 -4.621 0.432 1 98.44 93 LEU A CA 1
ATOM 723 C C . LEU A 1 93 ? -7.648 -4.328 -0.446 1 98.44 93 LEU A C 1
ATOM 725 O O . LEU A 1 93 ? -8.68 -3.869 0.046 1 98.44 93 LEU A O 1
ATOM 729 N N . TYR A 1 94 ? -7.453 -4.574 -1.669 1 97.5 94 TYR A N 1
ATOM 730 C CA . TYR A 1 94 ? -8.484 -4.32 -2.668 1 97.5 94 TYR A CA 1
ATOM 731 C C . TYR A 1 94 ? -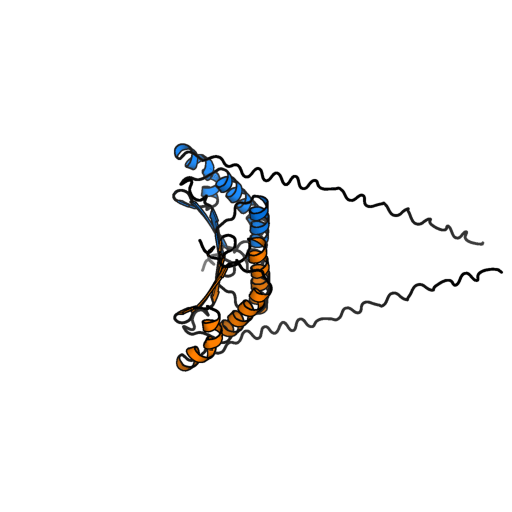8.961 -2.875 -2.6 1 97.5 94 TYR A C 1
ATOM 733 O O . TYR A 1 94 ? -8.219 -1.952 -2.951 1 97.5 94 TYR A O 1
ATOM 741 N N . ASN A 1 95 ? -10.148 -2.658 -2.096 1 98.44 95 ASN A N 1
ATOM 742 C CA . ASN A 1 95 ? -10.703 -1.312 -2.15 1 98.44 95 ASN A CA 1
ATOM 743 C C . ASN A 1 95 ? -10.547 -0.587 -0.816 1 98.44 95 ASN A C 1
ATOM 745 O O . ASN A 1 95 ? -11.133 0.477 -0.61 1 98.44 95 ASN A O 1
ATOM 749 N N . ARG A 1 96 ? -9.766 -1.179 0.087 1 98.75 96 ARG A N 1
ATOM 750 C CA . ARG A 1 96 ? -9.555 -0.61 1.414 1 98.75 96 ARG A CA 1
ATOM 751 C C . ARG A 1 96 ? -8.133 -0.079 1.56 1 98.75 96 ARG A C 1
ATOM 753 O O . ARG A 1 96 ? -7.168 -0.778 1.243 1 98.75 96 ARG A O 1
ATOM 760 N N . VAL A 1 97 ? -8.039 1.177 2.035 1 98.88 97 VAL A N 1
ATOM 761 C CA . VAL A 1 97 ? -6.746 1.831 2.213 1 98.88 97 VAL A CA 1
ATOM 762 C C . VAL A 1 97 ? -6.637 2.383 3.631 1 98.88 97 VAL A C 1
ATOM 764 O O . VAL A 1 97 ? -7.516 3.123 4.086 1 98.88 97 VAL A O 1
ATOM 767 N N . THR A 1 98 ? -5.656 2.035 4.324 1 98.94 98 THR A N 1
ATOM 768 C CA . THR A 1 98 ? -5.324 2.654 5.605 1 98.94 98 THR A CA 1
ATOM 769 C C . THR A 1 98 ? -4.031 3.459 5.496 1 98.94 98 THR A C 1
ATOM 771 O O . THR A 1 98 ? -3.016 2.951 5.016 1 98.94 98 THR A O 1
ATOM 774 N N . LEU A 1 99 ? -4.098 4.68 5.891 1 98.94 99 LEU A N 1
ATOM 775 C CA . LEU A 1 99 ? -2.934 5.559 5.965 1 98.94 99 LEU A CA 1
ATOM 776 C C . LEU A 1 99 ? -2.594 5.891 7.414 1 98.94 99 LEU A C 1
ATOM 778 O O . LEU A 1 99 ? -3.486 6.176 8.219 1 98.94 99 LEU A O 1
ATOM 782 N N . THR A 1 100 ? -1.352 5.812 7.75 1 98.88 100 THR A N 1
ATOM 783 C CA . THR A 1 100 ? -0.865 6.172 9.078 1 98.88 100 THR A CA 1
ATOM 784 C C . THR A 1 100 ? 0.29 7.164 8.984 1 98.88 100 THR A C 1
ATOM 786 O O . THR A 1 100 ? 1.235 6.953 8.219 1 98.88 100 THR A O 1
ATOM 789 N N . LEU A 1 101 ? 0.187 8.219 9.734 1 98.31 101 LEU A N 1
ATOM 790 C CA . LEU A 1 101 ? 1.192 9.281 9.766 1 98.31 101 LEU A CA 1
ATOM 791 C C . LEU A 1 101 ? 1.785 9.422 11.164 1 98.31 101 LEU A C 1
ATOM 793 O O . LEU A 1 101 ? 1.056 9.406 12.156 1 98.31 101 LEU A O 1
ATOM 797 N N . HIS A 1 102 ? 3.018 9.477 11.164 1 96.69 102 HIS A N 1
ATOM 798 C CA . HIS A 1 102 ? 3.785 9.797 12.367 1 96.69 102 HIS A CA 1
ATOM 799 C C . HIS A 1 102 ? 5.184 10.281 12.008 1 96.69 102 HIS A C 1
ATOM 801 O O . HIS A 1 102 ? 5.641 10.094 10.875 1 96.69 102 HIS A O 1
ATOM 807 N N . THR A 1 103 ? 5.793 10.992 12.859 1 94.06 103 THR A N 1
ATOM 808 C CA . THR A 1 103 ? 7.184 11.398 12.703 1 94.06 103 THR A CA 1
ATOM 809 C C . THR A 1 103 ? 8.078 10.664 13.695 1 94.06 103 THR A C 1
ATOM 811 O O . THR A 1 103 ? 7.859 10.734 14.906 1 94.06 103 THR A O 1
ATOM 814 N N . ASP A 1 104 ? 8.992 10.016 13.156 1 87.81 104 ASP A N 1
ATOM 815 C CA . ASP A 1 104 ? 9.891 9.203 13.969 1 87.81 104 ASP A CA 1
ATOM 816 C C . ASP A 1 104 ? 10.727 10.078 14.906 1 87.81 104 ASP A C 1
ATOM 818 O O . ASP A 1 104 ? 11.078 11.211 14.555 1 87.81 104 ASP A O 1
ATOM 822 N N . ASP A 1 105 ? 11.008 9.57 16.047 1 84.81 105 ASP A N 1
ATOM 823 C CA . ASP A 1 105 ? 11.992 10.062 17 1 84.81 105 ASP A CA 1
ATOM 824 C C . ASP A 1 105 ? 11.531 11.367 17.641 1 84.81 105 ASP A C 1
ATOM 826 O O . ASP A 1 105 ? 12.328 12.078 18.266 1 84.81 105 ASP A O 1
ATOM 830 N N . VAL A 1 106 ? 10.32 11.867 17.453 1 84.38 106 VAL A N 1
ATOM 831 C CA . VAL A 1 106 ? 9.82 13.086 18.094 1 84.38 106 VAL A CA 1
ATOM 832 C C . VAL A 1 106 ? 8.898 12.727 19.25 1 84.38 106 VAL A C 1
ATOM 834 O O . VAL A 1 106 ? 8.836 13.445 20.25 1 84.38 106 VAL A O 1
ATOM 837 N N . GLY A 1 107 ? 8.156 11.656 19.047 1 86.19 107 GLY A N 1
ATOM 838 C CA . GLY A 1 107 ? 7.258 11.203 20.109 1 86.19 107 GLY A CA 1
ATOM 839 C C . GLY A 1 107 ? 5.984 12.023 20.188 1 86.19 107 GLY A C 1
ATOM 840 O O . GLY A 1 107 ? 5.258 11.953 21.172 1 86.19 107 GLY A O 1
ATOM 841 N N . SER A 1 108 ? 5.809 13.016 19.297 1 91.62 108 SER A N 1
ATOM 842 C CA . SER A 1 108 ? 4.605 13.836 19.188 1 91.62 108 SER A CA 1
ATOM 843 C C . SER A 1 108 ? 4.227 14.047 17.719 1 91.62 108 SER A C 1
ATOM 845 O O . SER A 1 108 ? 5.012 13.742 16.812 1 91.62 108 SER A O 1
ATOM 847 N N . LEU A 1 109 ? 3.006 14.5 17.594 1 97 109 LEU A N 1
ATOM 848 C CA . LEU A 1 109 ? 2.596 14.891 16.25 1 97 109 LEU A CA 1
ATOM 849 C C . LEU A 1 109 ? 3.32 16.156 15.805 1 97 109 LEU A C 1
ATOM 851 O O . LEU A 1 109 ? 3.676 17 16.641 1 97 109 LEU A O 1
ATOM 855 N N . THR A 1 110 ? 3.521 16.266 14.562 1 96.5 110 THR A N 1
ATOM 856 C CA . THR A 1 110 ? 4.117 17.469 13.984 1 96.5 110 THR A CA 1
ATOM 857 C C . THR A 1 110 ? 3.154 18.141 13.008 1 96.5 110 THR A C 1
ATOM 859 O O . THR A 1 110 ? 2.131 17.562 12.641 1 96.5 110 THR A O 1
ATOM 862 N N . SER A 1 111 ? 3.549 19.344 12.641 1 95.69 111 SER A N 1
ATOM 863 C CA . SER A 1 111 ? 2.756 20.078 11.656 1 95.69 111 SER A CA 1
ATOM 864 C C . SER A 1 111 ? 2.689 19.312 10.328 1 95.69 111 SER A C 1
ATOM 866 O O . SER A 1 111 ? 1.7 19.422 9.602 1 95.69 111 SER A O 1
ATOM 868 N N . HIS A 1 112 ? 3.711 18.5 10.047 1 96.12 112 HIS A N 1
ATOM 869 C CA . HIS A 1 112 ? 3.709 17.719 8.82 1 96.12 112 HIS A CA 1
ATOM 870 C C . HIS A 1 112 ? 2.625 16.641 8.852 1 96.12 112 HIS A C 1
ATOM 872 O O . HIS A 1 112 ? 1.919 16.422 7.867 1 96.12 112 HIS A O 1
ATOM 878 N N . ASP A 1 113 ? 2.514 16.016 9.977 1 97.81 113 ASP A N 1
ATOM 879 C CA . ASP A 1 113 ? 1.507 14.969 10.117 1 97.81 113 ASP A CA 1
ATOM 880 C C . ASP A 1 113 ? 0.101 15.523 9.906 1 97.81 113 ASP A C 1
ATOM 882 O O . ASP A 1 113 ? -0.69 14.961 9.148 1 97.81 113 ASP A O 1
ATOM 886 N N . ILE A 1 114 ? -0.121 16.641 10.508 1 97.88 114 ILE A N 1
ATOM 887 C CA . ILE A 1 114 ? -1.444 17.266 10.469 1 97.88 114 ILE A CA 1
ATOM 888 C C . ILE A 1 114 ? -1.739 17.75 9.055 1 97.88 114 ILE A C 1
ATOM 890 O O . ILE A 1 114 ? -2.818 17.5 8.516 1 97.88 114 ILE A O 1
ATOM 894 N N . ALA A 1 115 ? -0.808 18.438 8.484 1 97.5 115 ALA A N 1
ATOM 895 C CA . ALA A 1 115 ? -0.981 18.984 7.145 1 97.5 115 ALA A CA 1
ATOM 896 C C . ALA A 1 115 ? -1.206 17.875 6.125 1 97.5 115 ALA A C 1
ATOM 898 O O . ALA A 1 115 ? -2.061 17.984 5.246 1 97.5 115 ALA A O 1
ATOM 899 N N . MET A 1 116 ? -0.483 16.781 6.273 1 98.44 116 MET A N 1
ATOM 900 C CA . MET A 1 116 ? -0.613 15.664 5.344 1 98.44 116 MET A CA 1
ATOM 901 C C . MET A 1 116 ? -1.978 15 5.48 1 98.44 116 MET A C 1
ATOM 903 O O . MET A 1 116 ? -2.625 14.688 4.48 1 98.44 116 MET A O 1
ATOM 907 N N . ALA A 1 117 ? -2.357 14.797 6.652 1 98.75 117 ALA A N 1
ATOM 908 C CA . ALA A 1 117 ? -3.662 14.188 6.891 1 98.75 117 ALA A CA 1
ATOM 909 C C . ALA A 1 117 ? -4.777 15.008 6.258 1 98.75 117 ALA A C 1
ATOM 911 O O . ALA A 1 117 ? -5.676 14.461 5.613 1 98.75 117 ALA A O 1
ATOM 912 N N . LYS A 1 118 ? -4.672 16.297 6.43 1 98.56 118 LYS A N 1
ATOM 913 C CA . LYS A 1 118 ? -5.672 17.188 5.84 1 98.56 118 LYS A CA 1
ATOM 914 C C . LYS A 1 118 ? -5.656 17.094 4.316 1 98.56 118 LYS A C 1
ATOM 916 O O . LYS A 1 118 ? -6.711 17.078 3.678 1 98.56 118 LYS A O 1
ATOM 921 N N . ARG A 1 119 ? -4.48 17.031 3.818 1 98.62 119 ARG A N 1
ATOM 922 C CA . ARG A 1 119 ? -4.355 16.906 2.371 1 98.62 119 ARG A CA 1
ATOM 923 C C . ARG A 1 119 ? -4.957 15.594 1.885 1 98.62 119 ARG A C 1
ATOM 925 O O . ARG A 1 119 ? -5.664 15.562 0.876 1 98.62 119 ARG A O 1
ATOM 932 N N . PHE A 1 120 ? -4.664 14.484 2.543 1 98.75 120 PHE A N 1
ATOM 933 C CA . PHE A 1 120 ? -5.195 13.188 2.148 1 98.75 120 PHE A CA 1
ATOM 934 C C . PHE A 1 120 ? -6.719 13.18 2.232 1 98.75 120 PHE A C 1
ATOM 936 O O . PHE A 1 120 ? -7.387 12.586 1.386 1 98.75 120 PHE A O 1
ATOM 943 N N . GLU A 1 121 ? -7.227 13.867 3.211 1 98.12 121 GLU A N 1
ATOM 944 C CA . GLU A 1 121 ? -8.68 14 3.311 1 98.12 121 GLU A CA 1
ATOM 945 C C . GLU A 1 121 ? -9.25 14.711 2.086 1 98.12 121 GLU A C 1
ATOM 947 O O . GLU A 1 121 ? -10.25 14.266 1.514 1 98.12 121 GLU A O 1
ATOM 952 N N . LYS A 1 122 ? -8.641 15.727 1.727 1 98 122 LYS A N 1
ATOM 953 C CA . LYS A 1 122 ? -9.086 16.469 0.557 1 98 122 LYS A CA 1
ATOM 954 C C . LYS A 1 122 ? -8.992 15.625 -0.709 1 98 122 LYS A C 1
ATOM 956 O O . LYS A 1 122 ? -9.922 15.602 -1.517 1 98 122 LYS A O 1
ATOM 961 N N . LEU A 1 123 ? -7.898 14.945 -0.888 1 98.25 123 LEU A N 1
ATOM 962 C CA . LEU A 1 123 ? -7.691 14.102 -2.059 1 98.25 123 LEU A CA 1
ATOM 963 C C . LEU A 1 123 ? -8.766 13.023 -2.146 1 98.25 123 LEU A C 1
ATOM 965 O O . LEU A 1 123 ? -9.227 12.688 -3.24 1 98.25 123 LEU A O 1
ATOM 969 N N . SER A 1 124 ? -9.141 12.438 -1.012 1 98.12 124 SER A N 1
ATOM 970 C CA . SER A 1 124 ? -10.062 11.312 -0.983 1 98.12 124 SER A CA 1
ATOM 971 C C . SER A 1 124 ? -11.438 11.711 -1.521 1 98.12 124 SER A C 1
ATOM 973 O O . SER A 1 124 ? -12.195 10.859 -1.987 1 98.12 124 SER A O 1
ATOM 975 N N . GLN A 1 125 ? -11.773 12.977 -1.522 1 96.38 125 GLN A N 1
ATOM 976 C CA . GLN A 1 125 ? -13.078 13.477 -1.955 1 96.38 125 GLN A CA 1
ATOM 977 C C . GLN A 1 125 ? -13.242 13.344 -3.467 1 96.38 125 GLN A C 1
ATOM 979 O O . GLN A 1 125 ? -14.367 13.391 -3.979 1 96.38 125 GLN A O 1
ATOM 984 N N . GLY A 1 126 ? -12.195 13.18 -4.141 1 95.38 126 GLY A N 1
ATOM 985 C CA . GLY A 1 126 ? -12.234 13.078 -5.59 1 95.38 126 GLY A CA 1
ATOM 986 C C . GLY A 1 126 ? -12.516 11.672 -6.082 1 95.38 126 GLY A C 1
ATOM 987 O O . GLY A 1 126 ? -12.656 11.438 -7.281 1 95.38 126 GLY A O 1
ATOM 988 N N . TYR A 1 127 ? -12.656 10.734 -5.137 1 95.31 127 TYR A N 1
ATOM 989 C CA . TYR A 1 127 ? -12.805 9.344 -5.543 1 95.31 127 TYR A CA 1
ATOM 990 C C . TYR A 1 127 ? -14.039 8.719 -4.91 1 95.31 127 TYR A C 1
ATOM 992 O O . TYR A 1 127 ? -14.367 9.008 -3.756 1 95.31 127 TYR A O 1
ATOM 1000 N N . GLU A 1 128 ? -14.68 7.883 -5.648 1 88.19 128 GLU A N 1
ATOM 1001 C CA . GLU A 1 128 ? -15.93 7.273 -5.219 1 88.19 128 GLU A CA 1
ATOM 1002 C C . GLU A 1 128 ? -15.711 6.336 -4.035 1 88.19 128 GLU A C 1
ATOM 1004 O O . GLU A 1 128 ? -14.852 5.457 -4.086 1 88.19 128 GLU A O 1
ATOM 1009 N N . ARG A 1 129 ? -16.531 6.543 -3.033 1 90.62 129 ARG A N 1
ATOM 1010 C CA . ARG A 1 129 ? -16.453 5.727 -1.825 1 90.62 129 ARG A CA 1
ATOM 1011 C C . ARG A 1 129 ? -17.469 4.598 -1.861 1 90.62 129 ARG A C 1
ATOM 1013 O O . ARG A 1 129 ? -18.422 4.637 -2.646 1 90.62 129 ARG A O 1
ATOM 1020 N N . LYS A 1 130 ? -17.078 3.609 -1.217 1 86.81 130 LYS A N 1
ATOM 1021 C CA . LYS A 1 130 ? -18.062 2.537 -1.095 1 86.81 130 LYS A CA 1
ATOM 1022 C C . LYS A 1 130 ? -19.328 3.025 -0.388 1 86.81 130 LYS A C 1
ATOM 1024 O O . LYS A 1 130 ? -19.25 3.633 0.682 1 86.81 130 LYS A O 1
ATOM 1029 N N . LYS A 1 131 ? -20.484 2.955 -1.203 1 75.88 131 LYS A N 1
ATOM 1030 C CA . LYS A 1 131 ? -21.75 3.348 -0.613 1 75.88 131 LYS A CA 1
ATOM 1031 C C . LYS A 1 131 ? -22.172 2.389 0.5 1 75.88 131 LYS A C 1
ATOM 1033 O O . LYS A 1 131 ? -22.016 1.172 0.362 1 75.88 131 LYS A O 1
ATOM 1038 N N . PRO A 1 132 ? -22.422 2.963 1.674 1 70.94 132 PRO A N 1
ATOM 1039 C CA . PRO A 1 132 ? -22.906 2.074 2.73 1 70.94 132 PRO A CA 1
ATOM 1040 C C . PRO A 1 132 ? -24.062 1.177 2.266 1 70.94 132 PRO A C 1
ATOM 1042 O O . PRO A 1 132 ? -24.844 1.576 1.408 1 70.94 132 PRO A O 1
ATOM 1045 N N . ALA A 1 133 ? -23.938 -0.124 2.416 1 58.19 133 ALA A N 1
ATOM 1046 C CA . ALA A 1 133 ? -25.016 -1.041 2.057 1 58.19 133 ALA A CA 1
ATOM 1047 C C . ALA A 1 133 ? -26.359 -0.502 2.514 1 58.19 133 ALA A C 1
ATOM 1049 O O . ALA A 1 133 ? -26.5 -0.043 3.648 1 58.19 133 ALA A O 1
ATOM 1050 N N . THR A 1 134 ? -27.156 0.14 1.647 1 53.97 134 THR A N 1
ATOM 1051 C CA . THR A 1 134 ? -28.516 0.521 2.008 1 53.97 134 THR A CA 1
ATOM 1052 C C . THR A 1 134 ? -29.234 -0.639 2.682 1 53.97 134 THR A C 1
ATOM 1054 O O . THR A 1 134 ? -29.266 -1.754 2.156 1 53.97 134 THR A O 1
ATOM 1057 N N . THR A 1 135 ? -29.391 -0.686 3.996 1 47.97 135 THR A N 1
ATOM 1058 C CA . THR A 1 135 ? -30.328 -1.577 4.664 1 47.97 135 THR A CA 1
ATOM 1059 C C . THR A 1 135 ? -31.672 -1.588 3.936 1 47.97 135 THR A C 1
ATOM 1061 O O . THR A 1 135 ? -32.344 -0.553 3.826 1 47.97 135 THR A O 1
ATOM 1064 N N . SER A 1 136 ? -31.844 -2.387 2.963 1 42.84 136 SER A N 1
ATOM 1065 C CA . SER A 1 136 ? -33.219 -2.582 2.473 1 42.84 136 SER A CA 1
ATOM 1066 C C . SER A 1 136 ? -34.188 -2.832 3.623 1 42.84 136 SER A C 1
ATOM 1068 O O . SER A 1 136 ? -33.875 -3.619 4.527 1 42.84 136 SER A O 1
ATOM 1070 N N . GLU A 1 137 ? -35.031 -1.889 3.92 1 37.97 137 GLU A N 1
ATOM 1071 C CA . GLU A 1 137 ? -36.281 -2.137 4.633 1 37.97 137 GLU A CA 1
ATOM 1072 C C . GLU A 1 137 ? -36.969 -3.402 4.121 1 37.97 137 GLU A C 1
ATOM 1074 O O . GLU A 1 137 ? -37.312 -3.492 2.941 1 37.97 137 GLU A O 1
ATOM 1079 N N . LYS A 1 138 ? -36.781 -4.617 4.691 1 29.38 138 LYS A N 1
ATOM 1080 C CA . LYS A 1 138 ? -37.844 -5.605 4.668 1 29.38 138 LYS A CA 1
ATOM 1081 C C . LYS A 1 138 ? -39.094 -5.086 5.387 1 29.38 138 LYS A C 1
ATOM 1083 O O . LYS A 1 138 ? -39 -4.473 6.449 1 29.38 138 LYS A O 1
ATOM 1088 N N . MET B 1 1 ? 22.672 25.984 -64.812 1 33.47 1 MET B N 1
ATOM 1089 C CA . MET B 1 1 ? 22.312 24.656 -64.312 1 33.47 1 MET B CA 1
ATOM 1090 C C . MET B 1 1 ? 21.156 24.734 -63.312 1 33.47 1 MET B C 1
ATOM 1092 O O . MET B 1 1 ? 21.281 25.344 -62.25 1 33.47 1 MET B O 1
ATOM 1096 N N . ARG B 1 2 ? 19.922 24.891 -63.812 1 50.41 2 ARG B N 1
ATOM 1097 C CA . ARG B 1 2 ? 18.641 25.031 -63.125 1 50.41 2 ARG B CA 1
ATOM 1098 C C . ARG B 1 2 ? 18.297 23.766 -62.344 1 50.41 2 ARG B C 1
ATOM 1100 O O . ARG B 1 2 ? 18.328 22.672 -62.875 1 50.41 2 ARG B O 1
ATOM 1107 N N . TYR B 1 3 ? 18.547 23.781 -61 1 48.06 3 TYR B N 1
ATOM 1108 C CA . TYR B 1 3 ? 18.297 22.672 -60.062 1 48.06 3 TYR B CA 1
ATOM 1109 C C . TYR B 1 3 ? 16.812 22.281 -60.094 1 48.06 3 TYR B C 1
ATOM 1111 O O . TYR B 1 3 ? 15.945 23.141 -59.969 1 48.06 3 TYR B O 1
ATOM 1119 N N . PRO B 1 4 ? 16.406 21.172 -60.719 1 52.62 4 PRO B N 1
ATOM 1120 C CA . PRO B 1 4 ? 15.008 20.766 -60.688 1 52.62 4 PRO B CA 1
ATOM 1121 C C . PRO B 1 4 ? 14.477 20.578 -59.25 1 52.62 4 PRO B C 1
ATOM 1123 O O . PRO B 1 4 ? 15.219 20.156 -58.375 1 52.62 4 PRO B O 1
ATOM 1126 N N . ILE B 1 5 ? 13.586 21.5 -58.812 1 56.03 5 ILE B N 1
ATOM 1127 C CA . ILE B 1 5 ? 12.891 21.406 -57.531 1 56.03 5 ILE B CA 1
ATOM 1128 C C . ILE B 1 5 ? 12.117 20.094 -57.438 1 56.03 5 ILE B C 1
ATOM 1130 O O . ILE B 1 5 ? 11.188 19.875 -58.219 1 56.03 5 ILE B O 1
ATOM 1134 N N . VAL B 1 6 ? 12.805 19 -57.094 1 50.44 6 VAL B N 1
ATOM 1135 C CA . VAL B 1 6 ? 12.086 17.75 -56.844 1 50.44 6 VAL B CA 1
ATOM 1136 C C . VAL B 1 6 ? 11.062 17.969 -55.719 1 50.44 6 VAL B C 1
ATOM 1138 O O . VAL B 1 6 ? 11.422 18.328 -54.625 1 50.44 6 VAL B O 1
ATOM 1141 N N . LEU B 1 7 ? 9.844 18.297 -56.062 1 49.47 7 LEU B N 1
ATOM 1142 C CA . LEU B 1 7 ? 8.766 18.312 -55.062 1 49.47 7 LEU B CA 1
ATOM 1143 C C . LEU B 1 7 ? 8.617 16.953 -54.375 1 49.47 7 LEU B C 1
ATOM 1145 O O . LEU B 1 7 ? 8.328 15.953 -55.031 1 49.47 7 LEU B O 1
ATOM 1149 N N . LEU B 1 8 ? 9.375 16.719 -53.344 1 52.31 8 LEU B N 1
ATOM 1150 C CA . LEU B 1 8 ? 9.164 15.531 -52.531 1 52.31 8 LEU B CA 1
ATOM 1151 C C . LEU B 1 8 ? 7.691 15.391 -52.156 1 52.31 8 LEU B C 1
ATOM 1153 O O . LEU B 1 8 ? 7.105 16.312 -51.562 1 52.31 8 LEU B O 1
ATOM 1157 N N . ARG B 1 9 ? 6.949 14.586 -52.875 1 47.25 9 ARG B N 1
ATOM 1158 C CA . ARG B 1 9 ? 5.578 14.258 -52.5 1 47.25 9 ARG B CA 1
ATOM 1159 C C . ARG B 1 9 ? 5.5 13.781 -51.062 1 47.25 9 ARG B C 1
ATOM 1161 O O . ARG B 1 9 ? 6.305 12.953 -50.625 1 47.25 9 ARG B O 1
ATOM 1168 N N . ALA B 1 10 ? 4.723 14.594 -50.219 1 52.75 10 ALA B N 1
ATOM 1169 C CA . ALA B 1 10 ? 4.473 14.195 -48.812 1 52.75 10 ALA B CA 1
ATOM 1170 C C . ALA B 1 10 ? 3.982 12.75 -48.75 1 52.75 10 ALA B C 1
ATOM 1172 O O . ALA B 1 10 ? 3.197 12.312 -49.594 1 52.75 10 ALA B O 1
ATOM 1173 N N . PRO B 1 11 ? 4.656 11.836 -48.062 1 50.84 11 PRO B N 1
ATOM 1174 C CA . PRO B 1 11 ? 4.152 10.461 -47.938 1 50.84 11 PRO B CA 1
ATOM 1175 C C . PRO B 1 11 ? 2.691 10.406 -47.531 1 50.84 11 PRO B C 1
ATOM 1177 O O . PRO B 1 11 ? 2.215 11.297 -46.812 1 50.84 11 PRO B O 1
ATOM 1180 N N . ALA B 1 12 ? 1.833 9.68 -48.219 1 48.62 12 ALA B N 1
ATOM 1181 C CA . ALA B 1 12 ? 0.433 9.414 -47.906 1 48.62 12 ALA B CA 1
ATOM 1182 C C . ALA B 1 12 ? 0.276 9.016 -46.438 1 48.62 12 ALA B C 1
ATOM 1184 O O . ALA B 1 12 ? 1.115 8.297 -45.875 1 48.62 12 ALA B O 1
ATOM 1185 N N . ALA B 1 13 ? -0.416 9.898 -45.625 1 44.66 13 ALA B N 1
ATOM 1186 C CA . ALA B 1 13 ? -0.745 9.586 -44.25 1 44.66 13 ALA B CA 1
ATOM 1187 C C . ALA B 1 13 ? -1.238 8.148 -44.094 1 44.66 13 ALA B C 1
ATOM 1189 O O . ALA B 1 13 ? -2.164 7.734 -44.812 1 44.66 13 ALA B O 1
ATOM 1190 N N . ALA B 1 14 ? -0.397 7.148 -43.75 1 49 14 ALA B N 1
ATOM 1191 C CA . ALA B 1 14 ? -0.809 5.785 -43.438 1 49 14 ALA B CA 1
ATOM 1192 C C . ALA B 1 14 ? -2.031 5.777 -42.531 1 49 14 ALA B C 1
ATOM 1194 O O . ALA B 1 14 ? -2.133 6.594 -41.625 1 49 14 ALA B O 1
ATOM 1195 N N . ARG B 1 15 ? -3.195 5.375 -43 1 45.38 15 ARG B N 1
ATOM 1196 C CA . ARG B 1 15 ? -4.414 5.168 -42.219 1 45.38 15 ARG B CA 1
ATOM 1197 C C . ARG B 1 15 ? -4.156 4.27 -41 1 45.38 15 ARG B C 1
ATOM 1199 O O . ARG B 1 15 ? -3.656 3.152 -41.156 1 45.38 15 ARG B O 1
ATOM 1206 N N . PHE B 1 16 ? -3.924 4.891 -39.875 1 53.94 16 PHE B N 1
ATOM 1207 C CA . PHE B 1 16 ? -3.867 4.133 -38.625 1 53.94 16 PHE B CA 1
ATOM 1208 C C . PHE B 1 16 ? -5.098 3.246 -38.469 1 53.94 16 PHE B C 1
ATOM 1210 O O . PHE B 1 16 ? -6.227 3.742 -38.469 1 53.94 16 PHE B O 1
ATOM 1217 N N . THR B 1 17 ? -5.109 2.033 -39.062 1 51.19 17 THR B N 1
ATOM 1218 C CA . THR B 1 17 ? -6.211 1.132 -38.75 1 51.19 17 THR B CA 1
ATOM 1219 C C . THR B 1 17 ? -6.234 0.81 -37.25 1 51.19 17 THR B C 1
ATOM 1221 O O . THR B 1 17 ? -5.203 0.453 -36.656 1 51.19 17 THR B O 1
ATOM 1224 N N . PRO B 1 18 ? -7.176 1.307 -36.625 1 50.09 18 PRO B N 1
ATOM 1225 C CA . PRO B 1 18 ? -7.25 0.938 -35.219 1 50.09 18 PRO B CA 1
ATOM 1226 C C . PRO B 1 18 ? -7.277 -0.573 -35 1 50.09 18 PRO B C 1
ATOM 1228 O O . PRO B 1 18 ? -8.07 -1.277 -35.625 1 50.09 18 PRO B O 1
ATOM 1231 N N . VAL B 1 19 ? -6.184 -1.282 -34.75 1 49.28 19 VAL B N 1
ATOM 1232 C CA . VAL B 1 19 ? -6.184 -2.676 -34.344 1 49.28 19 VAL B CA 1
ATOM 1233 C C . VAL B 1 19 ? -7.16 -2.859 -33.188 1 49.28 19 VAL B C 1
ATOM 1235 O O . VAL B 1 19 ? -7.074 -2.156 -32.156 1 49.28 19 VAL B O 1
ATOM 1238 N N . ARG B 1 20 ? -8.305 -3.326 -33.438 1 39.44 20 ARG B N 1
ATOM 1239 C CA . ARG B 1 20 ? -9.219 -3.707 -32.375 1 39.44 20 ARG B CA 1
ATOM 1240 C C . ARG B 1 20 ? -8.586 -4.758 -31.453 1 39.44 20 ARG B C 1
ATOM 1242 O O . ARG B 1 20 ? -8.305 -5.875 -31.891 1 39.44 20 ARG B O 1
ATOM 1249 N N . ALA B 1 21 ? -7.723 -4.379 -30.578 1 42.81 21 ALA B N 1
ATOM 1250 C CA . ALA B 1 21 ? -7.324 -5.352 -29.578 1 42.81 21 ALA B CA 1
ATOM 1251 C C . ALA B 1 21 ? -8.539 -6 -28.922 1 42.81 21 ALA B C 1
ATOM 1253 O O . ALA B 1 21 ? -9.438 -5.305 -28.438 1 42.81 21 ALA B O 1
ATOM 1254 N N . ARG B 1 22 ? -8.977 -7.062 -29.484 1 37.09 22 ARG B N 1
ATOM 1255 C CA . ARG B 1 22 ? -9.984 -7.816 -28.75 1 37.09 22 ARG B CA 1
ATOM 1256 C C . ARG B 1 22 ? -9.602 -7.953 -27.281 1 37.09 22 ARG B C 1
ATOM 1258 O O . ARG B 1 22 ? -8.516 -8.453 -26.953 1 37.09 22 ARG B O 1
ATOM 1265 N N . CYS B 1 23 ? -9.922 -6.926 -26.531 1 41.25 23 CYS B N 1
ATOM 1266 C CA . CYS B 1 23 ? -9.812 -7.184 -25.094 1 41.25 23 CYS B CA 1
ATOM 1267 C C . CYS B 1 23 ? -10.375 -8.555 -24.75 1 41.25 23 CYS B C 1
ATOM 1269 O O . CYS B 1 23 ? -11.57 -8.805 -24.906 1 41.25 23 CYS B O 1
ATOM 1271 N N . LEU B 1 24 ? -9.766 -9.672 -25.188 1 37.97 24 LEU B N 1
ATOM 1272 C CA . LEU B 1 24 ? -10.227 -10.945 -24.641 1 37.97 24 LEU B CA 1
ATOM 1273 C C . LEU B 1 24 ? -10.438 -10.836 -23.125 1 37.97 24 LEU B C 1
ATOM 1275 O O . LEU B 1 24 ? -9.469 -10.781 -22.359 1 37.97 24 LEU B O 1
ATOM 1279 N N . SER B 1 25 ? -11.273 -10.086 -22.688 1 42.34 25 SER B N 1
ATOM 1280 C CA . SER B 1 25 ? -11.75 -9.938 -21.328 1 42.34 25 SER B CA 1
ATOM 1281 C C . SER B 1 25 ? -11.906 -11.289 -20.641 1 42.34 25 SER B C 1
ATOM 1283 O O . SER B 1 25 ? -12.555 -11.391 -19.594 1 42.34 25 SER B O 1
ATOM 1285 N N . THR B 1 26 ? -11.812 -12.461 -21.375 1 46.56 26 THR B N 1
ATOM 1286 C CA . THR B 1 26 ? -12.258 -13.633 -20.625 1 46.56 26 THR B CA 1
ATOM 1287 C C . THR B 1 26 ? -11.391 -13.828 -19.375 1 46.56 26 THR B C 1
ATOM 1289 O O . THR B 1 26 ? -10.219 -14.188 -19.484 1 46.56 26 THR B O 1
ATOM 1292 N N . LYS B 1 27 ? -11.445 -12.977 -18.438 1 50.81 27 LYS B N 1
ATOM 1293 C CA . LYS B 1 27 ? -10.797 -13.188 -17.156 1 50.81 27 LYS B CA 1
ATOM 1294 C C . LYS B 1 27 ? -11.008 -14.617 -16.656 1 50.81 27 LYS B C 1
ATOM 1296 O O . LYS B 1 27 ? -12.109 -14.977 -16.234 1 50.81 27 LYS B O 1
ATOM 1301 N N . ASP B 1 28 ? -10.672 -15.656 -17.406 1 53.09 28 ASP B N 1
ATOM 1302 C CA . ASP B 1 28 ? -10.75 -16.984 -16.797 1 53.09 28 ASP B CA 1
ATOM 1303 C C . ASP B 1 28 ? -10.07 -17.016 -15.43 1 53.09 28 ASP B C 1
ATOM 1305 O O . ASP B 1 28 ? -8.844 -17.062 -15.344 1 53.09 28 ASP B O 1
ATOM 1309 N N . ASN B 1 29 ? -10.711 -16.5 -14.398 1 63.59 29 ASN B N 1
ATOM 1310 C CA . ASN B 1 29 ? -10.195 -16.391 -13.031 1 63.59 29 ASN B CA 1
ATOM 1311 C C . ASN B 1 29 ? -10.312 -17.719 -12.281 1 63.59 29 ASN B C 1
ATOM 1313 O O . ASN B 1 29 ? -10.461 -17.719 -11.055 1 63.59 29 ASN B O 1
ATOM 1317 N N . SER B 1 30 ? -10.406 -18.875 -13.039 1 82.81 30 SER B N 1
ATOM 1318 C CA . SER B 1 30 ? -10.477 -20.172 -12.352 1 82.81 30 SER B CA 1
ATOM 1319 C C . SER B 1 30 ? -9.117 -20.562 -11.781 1 82.81 30 SER B C 1
ATOM 1321 O O . SER B 1 30 ? -8.078 -20.297 -12.391 1 82.81 30 SER B O 1
ATOM 1323 N N . TYR B 1 31 ? -9.148 -21 -10.539 1 88.12 31 TYR B N 1
ATOM 1324 C CA . TYR B 1 31 ? -7.906 -21.422 -9.891 1 88.12 31 TYR B CA 1
ATOM 1325 C C . TYR B 1 31 ? -7.988 -22.891 -9.477 1 88.12 31 TYR B C 1
ATOM 1327 O O . TYR B 1 31 ? -9.078 -23.422 -9.281 1 88.12 31 TYR B O 1
ATOM 1335 N N . LYS B 1 32 ? -6.812 -23.484 -9.453 1 93.31 32 LYS B N 1
ATOM 1336 C CA . LYS B 1 32 ? -6.664 -24.812 -8.875 1 93.31 32 LYS B CA 1
ATOM 1337 C C . LYS B 1 32 ? -6.102 -24.75 -7.461 1 93.31 32 LYS B C 1
ATOM 1339 O O . LYS B 1 32 ? -5.23 -23.922 -7.176 1 93.31 32 LYS B O 1
ATOM 1344 N N . ILE B 1 33 ? -6.641 -25.656 -6.637 1 95 33 ILE B N 1
ATOM 1345 C CA . ILE B 1 33 ? -6.105 -25.766 -5.281 1 95 33 ILE B CA 1
ATOM 1346 C C . ILE B 1 33 ? -4.809 -26.562 -5.305 1 95 33 ILE B C 1
ATOM 1348 O O . ILE B 1 33 ? -4.723 -27.609 -5.961 1 95 33 ILE B O 1
ATOM 1352 N N . VAL B 1 34 ? -3.83 -26.062 -4.641 1 95.75 34 VAL B N 1
ATOM 1353 C CA . VAL B 1 34 ? -2.566 -26.781 -4.512 1 95.75 34 VAL B CA 1
ATOM 1354 C C . VAL B 1 34 ? -2.621 -27.719 -3.303 1 95.75 34 VAL B C 1
ATOM 1356 O O . VAL B 1 34 ? -2.773 -27.266 -2.166 1 95.75 34 VAL B O 1
ATOM 1359 N N . ALA B 1 35 ? -2.449 -28.984 -3.596 1 94.12 35 ALA B N 1
ATOM 1360 C CA . ALA B 1 35 ? -2.488 -29.953 -2.504 1 94.12 35 ALA B CA 1
ATOM 1361 C C . ALA B 1 35 ? -1.337 -29.734 -1.529 1 94.12 35 ALA B C 1
ATOM 1363 O O . ALA B 1 35 ? -0.236 -29.359 -1.935 1 94.12 35 ALA B O 1
ATOM 1364 N N . ALA B 1 36 ? -1.646 -29.984 -0.267 1 92.94 36 ALA B N 1
ATOM 1365 C CA . ALA B 1 36 ? -0.654 -29.797 0.787 1 92.94 36 ALA B CA 1
ATOM 1366 C C . ALA B 1 36 ? 0.656 -30.5 0.442 1 92.94 36 ALA B C 1
ATOM 1368 O O . ALA B 1 36 ? 1.738 -29.969 0.71 1 92.94 36 ALA B O 1
ATOM 1369 N N . THR B 1 37 ? 0.578 -31.641 -0.231 1 95.44 37 THR B N 1
ATOM 1370 C CA . THR B 1 37 ? 1.752 -32.438 -0.553 1 95.44 37 THR B CA 1
ATOM 1371 C C . THR B 1 37 ? 2.545 -31.797 -1.692 1 95.44 37 THR B C 1
ATOM 1373 O O . THR B 1 37 ? 3.725 -32.094 -1.882 1 95.44 37 THR B O 1
ATOM 1376 N N . GLU B 1 38 ? 1.877 -30.922 -2.406 1 96.31 38 GLU B N 1
ATOM 1377 C CA . GLU B 1 38 ? 2.502 -30.328 -3.586 1 96.31 38 GLU B CA 1
ATOM 1378 C C . GLU B 1 38 ? 3.064 -28.938 -3.275 1 96.31 38 GLU B C 1
ATOM 1380 O O . GLU B 1 38 ? 3.857 -28.406 -4.051 1 96.31 38 GLU B O 1
ATOM 1385 N N . VAL B 1 39 ? 2.711 -28.391 -2.15 1 95.69 39 VAL B N 1
ATOM 1386 C CA . VAL B 1 39 ? 3.049 -27.016 -1.801 1 95.69 39 VAL B CA 1
ATOM 1387 C C . VAL B 1 39 ? 4.566 -26.859 -1.762 1 95.69 39 VAL B C 1
ATOM 1389 O O . VAL B 1 39 ? 5.109 -25.906 -2.34 1 95.69 39 VAL B O 1
ATOM 1392 N N . PRO B 1 40 ? 5.309 -27.797 -1.157 1 96.25 40 PRO B N 1
ATOM 1393 C CA . PRO B 1 40 ? 6.758 -27.594 -1.108 1 96.25 40 PRO B CA 1
ATOM 1394 C C . PRO B 1 40 ? 7.391 -27.516 -2.496 1 96.25 40 PRO B C 1
ATOM 1396 O O . PRO B 1 40 ? 8.219 -26.641 -2.746 1 96.25 40 PRO B O 1
ATOM 1399 N N . GLN B 1 41 ? 7 -28.312 -3.359 1 97.38 41 GLN B N 1
ATOM 1400 C CA . GLN B 1 41 ? 7.559 -28.281 -4.707 1 97.38 41 GLN B CA 1
ATOM 1401 C C . GLN B 1 41 ? 7.102 -27.047 -5.477 1 97.38 41 GLN B C 1
ATOM 1403 O O . GLN B 1 41 ? 7.898 -26.406 -6.16 1 97.38 41 GLN B O 1
ATOM 1408 N N . ALA B 1 42 ? 5.852 -26.75 -5.328 1 97 42 ALA B N 1
ATOM 1409 C CA . ALA B 1 42 ? 5.27 -25.641 -6.066 1 97 42 ALA B CA 1
ATOM 1410 C C . ALA B 1 42 ? 5.875 -24.312 -5.621 1 97 42 ALA B C 1
ATOM 1412 O O . ALA B 1 42 ? 5.887 -23.344 -6.383 1 97 42 ALA B O 1
ATOM 1413 N N . THR B 1 43 ? 6.387 -24.25 -4.43 1 98 43 THR B N 1
ATOM 1414 C CA . THR B 1 43 ? 6.848 -22.984 -3.885 1 98 43 THR B CA 1
ATOM 1415 C C . THR B 1 43 ? 8.367 -22.969 -3.723 1 98 43 THR B C 1
ATOM 1417 O O . THR B 1 43 ? 8.93 -22.047 -3.127 1 98 43 THR B O 1
ATOM 1420 N N . GLU B 1 44 ? 9.031 -23.938 -4.184 1 98.12 44 GLU B N 1
ATOM 1421 C CA . GLU B 1 44 ? 10.469 -24.078 -3.98 1 98.12 44 GLU B CA 1
ATOM 1422 C C . GLU B 1 44 ? 11.227 -22.859 -4.488 1 98.12 44 GLU B C 1
ATOM 1424 O O . GLU B 1 44 ? 12.031 -22.266 -3.762 1 98.12 44 GLU B O 1
ATOM 1429 N N . SER B 1 45 ? 11 -22.469 -5.691 1 98.12 45 SER B N 1
ATOM 1430 C CA . SER B 1 45 ? 11.703 -21.328 -6.277 1 98.12 45 SER B CA 1
ATOM 1431 C C . SER B 1 45 ? 11.352 -20.031 -5.551 1 98.12 45 SER B C 1
ATOM 1433 O O . SER B 1 45 ? 12.195 -19.141 -5.426 1 98.12 45 SER B O 1
ATOM 1435 N N . LEU B 1 46 ? 10.148 -19.969 -5.129 1 98.62 46 LEU B N 1
ATOM 1436 C CA . LEU B 1 46 ? 9.719 -18.797 -4.391 1 98.62 46 LEU B CA 1
ATOM 1437 C C . LEU B 1 46 ? 10.422 -18.719 -3.039 1 98.62 46 LEU B C 1
ATOM 1439 O O . LEU B 1 46 ? 10.883 -17.641 -2.637 1 98.62 46 LEU B O 1
ATOM 1443 N N . ARG B 1 47 ? 10.445 -19.812 -2.389 1 98.31 47 ARG B N 1
ATOM 1444 C CA . ARG B 1 47 ? 11.156 -19.844 -1.114 1 98.31 47 ARG B CA 1
ATOM 1445 C C . ARG B 1 47 ? 12.617 -19.453 -1.293 1 98.31 47 ARG B C 1
ATOM 1447 O O . ARG B 1 47 ? 13.156 -18.688 -0.495 1 98.31 47 ARG B O 1
ATOM 1454 N N . ALA B 1 48 ? 13.219 -19.891 -2.324 1 98.19 48 ALA B N 1
ATOM 1455 C CA . ALA B 1 48 ? 14.602 -19.547 -2.627 1 98.19 48 ALA B CA 1
ATOM 1456 C C . ALA B 1 48 ? 14.758 -18.047 -2.869 1 98.19 48 ALA B C 1
ATOM 1458 O O . ALA B 1 48 ? 15.812 -17.469 -2.605 1 98.19 48 ALA B O 1
ATOM 1459 N N . ALA B 1 49 ? 13.711 -17.453 -3.273 1 98.06 49 ALA B N 1
ATOM 1460 C CA . ALA B 1 49 ? 13.734 -16.031 -3.59 1 98.06 49 ALA B CA 1
ATOM 1461 C C . ALA B 1 49 ? 13.336 -15.195 -2.379 1 98.06 49 ALA B C 1
ATOM 1463 O O . ALA B 1 49 ? 13.227 -13.969 -2.475 1 98.06 49 ALA B O 1
ATOM 1464 N N . GLY B 1 50 ? 13.039 -15.836 -1.293 1 98.19 50 GLY B N 1
ATOM 1465 C CA . GLY B 1 50 ? 12.812 -15.086 -0.068 1 98.19 50 GLY B CA 1
ATOM 1466 C C . GLY B 1 50 ? 11.344 -15.008 0.319 1 98.19 50 GLY B C 1
ATOM 1467 O O . GLY B 1 50 ? 10.992 -14.32 1.276 1 98.19 50 GLY B O 1
ATOM 1468 N N . TRP B 1 51 ? 10.508 -15.695 -0.399 1 98.69 51 TRP B N 1
ATOM 1469 C CA . TRP B 1 51 ? 9.102 -15.734 -0.021 1 98.69 51 TRP B CA 1
ATOM 1470 C C . TRP B 1 51 ? 8.883 -16.656 1.18 1 98.69 51 TRP B C 1
ATOM 1472 O O . TRP B 1 51 ? 9.477 -17.734 1.262 1 98.69 51 TRP B O 1
ATOM 1482 N N . SER B 1 52 ? 8.062 -16.188 2.039 1 98.62 52 SER B N 1
ATOM 1483 C CA . SER B 1 52 ? 7.609 -16.984 3.166 1 98.62 52 SER B CA 1
ATOM 1484 C C . SER B 1 52 ? 6.309 -17.719 2.84 1 98.62 52 SER B C 1
ATOM 1486 O O . SER B 1 52 ? 5.383 -17.125 2.291 1 98.62 52 SER B O 1
ATOM 1488 N N . VAL B 1 53 ? 6.289 -18.953 3.137 1 96.69 53 VAL B N 1
ATOM 1489 C CA . VAL B 1 53 ? 5.09 -19.781 2.994 1 96.69 53 VAL B CA 1
ATOM 1490 C C . VAL B 1 53 ? 4.59 -20.219 4.371 1 96.69 53 VAL B C 1
ATOM 1492 O O . VAL B 1 53 ? 5.191 -21.078 5.008 1 96.69 53 VAL B O 1
ATOM 1495 N N . VAL B 1 54 ? 3.574 -19.609 4.844 1 94.56 54 VAL B N 1
ATOM 1496 C CA . VAL B 1 54 ? 3.008 -19.922 6.152 1 94.56 54 VAL B CA 1
ATOM 1497 C C . VAL B 1 54 ? 1.522 -20.234 6.012 1 94.56 54 VAL B C 1
ATOM 1499 O O . VAL B 1 54 ? 0.715 -19.359 5.699 1 94.56 54 VAL B O 1
ATOM 1502 N N . GLY B 1 55 ? 1.234 -21.484 6.188 1 91 55 GLY B N 1
ATOM 1503 C CA . GLY B 1 55 ? -0.142 -21.891 5.949 1 91 55 GLY B CA 1
ATOM 1504 C C . GLY B 1 55 ? -0.583 -21.703 4.512 1 91 55 GLY B C 1
ATOM 1505 O O . GLY B 1 55 ? 0.073 -22.172 3.586 1 91 55 GLY B O 1
ATOM 1506 N N . ALA B 1 56 ? -1.687 -21.016 4.312 1 94.75 56 ALA B N 1
ATOM 1507 C CA . ALA B 1 56 ? -2.229 -20.797 2.975 1 94.75 56 ALA B CA 1
ATOM 1508 C C . ALA B 1 56 ? -1.868 -19.406 2.467 1 94.75 56 ALA B C 1
ATOM 1510 O O . ALA B 1 56 ? -2.652 -18.766 1.752 1 94.75 56 ALA B O 1
ATOM 1511 N N . GLN B 1 57 ? -0.621 -18.953 2.943 1 97.19 57 GLN B N 1
ATOM 1512 C CA . GLN B 1 57 ? -0.244 -17.594 2.564 1 97.19 57 GLN B CA 1
ATOM 1513 C C . GLN B 1 57 ? 1.19 -17.547 2.047 1 97.19 57 GLN B C 1
ATOM 1515 O O . GLN B 1 57 ? 2.078 -18.188 2.604 1 97.19 57 GLN B O 1
ATOM 1520 N N . LEU B 1 58 ? 1.371 -16.75 0.994 1 98.44 58 LEU B N 1
ATOM 1521 C CA . LEU B 1 58 ? 2.68 -16.359 0.483 1 98.44 58 LEU B CA 1
ATOM 1522 C C . LEU B 1 58 ? 2.967 -14.898 0.787 1 98.44 58 LEU B C 1
ATOM 1524 O O . LEU B 1 58 ? 2.127 -14.031 0.532 1 98.44 58 LEU B O 1
ATOM 1528 N N . SER B 1 59 ? 4.109 -14.633 1.311 1 98.88 59 SER B N 1
ATOM 1529 C CA . SER B 1 59 ? 4.434 -13.242 1.58 1 98.88 59 SER B CA 1
ATOM 1530 C C . SER B 1 59 ? 5.918 -12.961 1.348 1 98.88 59 SER B C 1
ATOM 1532 O O . SER B 1 59 ? 6.758 -13.836 1.552 1 98.88 59 SER B O 1
ATOM 1534 N N . LYS B 1 60 ? 6.215 -11.742 0.941 1 98.81 60 LYS B N 1
ATOM 1535 C CA . LYS B 1 60 ? 7.594 -11.289 0.797 1 98.81 60 LYS B CA 1
ATOM 1536 C C . LYS B 1 60 ? 7.703 -9.789 1.018 1 98.81 60 LYS B C 1
ATOM 1538 O O . LYS B 1 60 ? 6.82 -9.023 0.612 1 98.81 60 LYS B O 1
ATOM 1543 N N . THR B 1 61 ? 8.781 -9.398 1.675 1 98.81 61 THR B N 1
ATOM 1544 C CA . THR B 1 61 ? 9.141 -7.992 1.824 1 98.81 61 THR B CA 1
ATOM 1545 C C . THR B 1 61 ? 10.297 -7.629 0.891 1 98.81 61 THR B C 1
ATOM 1547 O O . THR B 1 61 ? 11.312 -8.328 0.846 1 98.81 61 THR B O 1
ATOM 1550 N N . TYR B 1 62 ? 10.078 -6.582 0.144 1 98.56 62 TYR B N 1
ATOM 1551 C CA . TYR B 1 62 ? 11.086 -5.992 -0.731 1 98.56 62 TYR B CA 1
ATOM 1552 C C . TYR B 1 62 ? 11.609 -4.684 -0.153 1 98.56 62 TYR B C 1
ATOM 1554 O O . TYR B 1 62 ? 10.852 -3.908 0.433 1 98.56 62 TYR B O 1
ATOM 1562 N N . GLU B 1 63 ? 12.852 -4.426 -0.359 1 98.38 63 GLU B N 1
ATOM 1563 C CA . GLU B 1 63 ? 13.453 -3.137 -0.033 1 98.38 63 GLU B CA 1
ATOM 1564 C C . GLU B 1 63 ? 14.141 -2.525 -1.25 1 98.38 63 GLU B C 1
ATOM 1566 O O . GLU B 1 63 ? 15.094 -3.1 -1.786 1 98.38 63 GLU B O 1
ATOM 1571 N N . PHE B 1 64 ? 13.711 -1.351 -1.57 1 98.44 64 PHE B N 1
ATOM 1572 C CA . PHE B 1 64 ? 14.195 -0.686 -2.773 1 98.44 64 PHE B CA 1
ATOM 1573 C C . PHE B 1 64 ? 15.148 0.45 -2.416 1 98.44 64 PHE B C 1
ATOM 1575 O O . PHE B 1 64 ? 15.336 0.762 -1.239 1 98.44 64 PHE B O 1
ATOM 1582 N N . LYS B 1 65 ? 15.703 1.005 -3.432 1 97.12 65 LYS B N 1
ATOM 1583 C CA . LYS B 1 65 ? 16.672 2.082 -3.23 1 97.12 65 LYS B CA 1
ATOM 1584 C C . LYS B 1 65 ? 16 3.32 -2.646 1 97.12 65 LYS B C 1
ATOM 1586 O O . LYS B 1 65 ? 16.609 4.055 -1.866 1 97.12 65 LYS B O 1
ATOM 1591 N N . GLY B 1 66 ? 14.789 3.564 -2.992 1 97.75 66 GLY B N 1
ATOM 1592 C CA . GLY B 1 66 ? 14.031 4.719 -2.537 1 97.75 66 GLY B CA 1
ATOM 1593 C C . GLY B 1 66 ? 12.539 4.594 -2.791 1 97.75 66 GLY B C 1
ATOM 1594 O O . GLY B 1 66 ? 12.07 3.568 -3.287 1 97.75 66 GLY B O 1
ATOM 1595 N N . PHE B 1 67 ? 11.875 5.648 -2.436 1 98 67 PHE B N 1
ATOM 1596 C CA . PHE B 1 67 ? 10.422 5.637 -2.529 1 98 67 PHE B CA 1
ATOM 1597 C C . PHE B 1 67 ? 9.977 5.535 -3.982 1 98 67 PHE B C 1
ATOM 1599 O O . PHE B 1 67 ? 9 4.844 -4.289 1 98 67 PHE B O 1
ATOM 1606 N N . GLN B 1 68 ? 10.625 6.168 -4.848 1 97.5 68 GLN B N 1
ATOM 1607 C CA . GLN B 1 68 ? 10.219 6.188 -6.25 1 97.5 68 GLN B CA 1
ATOM 1608 C C . GLN B 1 68 ? 10.305 4.797 -6.867 1 97.5 68 GLN B C 1
ATOM 1610 O O . GLN B 1 68 ? 9.406 4.379 -7.598 1 97.5 68 GLN B O 1
ATOM 1615 N N . ALA B 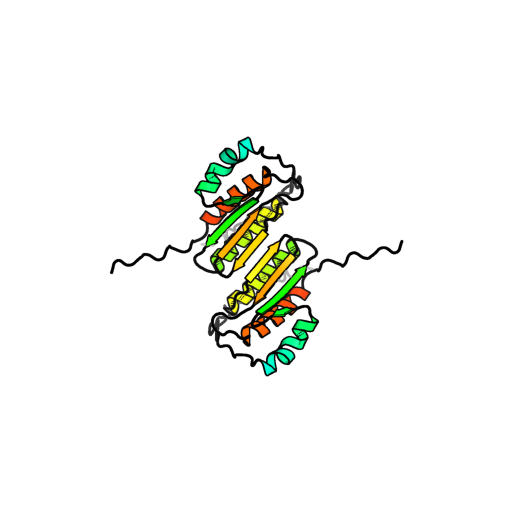1 69 ? 11.375 4.098 -6.594 1 98.06 69 ALA B N 1
ATOM 1616 C CA . ALA B 1 69 ? 11.508 2.732 -7.094 1 98.06 69 ALA B CA 1
ATOM 1617 C C . ALA B 1 69 ? 10.438 1.824 -6.5 1 98.06 69 ALA B C 1
ATOM 1619 O O . ALA B 1 69 ? 9.844 1.002 -7.207 1 98.06 69 ALA B O 1
ATOM 1620 N N . ALA B 1 70 ? 10.18 1.964 -5.215 1 98.56 70 ALA B N 1
ATOM 1621 C CA . ALA B 1 70 ? 9.148 1.173 -4.547 1 98.56 70 ALA B CA 1
ATOM 1622 C C . ALA B 1 70 ? 7.781 1.407 -5.172 1 98.56 70 ALA B C 1
ATOM 1624 O O . ALA B 1 70 ? 7.051 0.455 -5.461 1 98.56 70 ALA B O 1
ATOM 1625 N N . TRP B 1 71 ? 7.484 2.646 -5.453 1 98.5 71 TRP B N 1
ATOM 1626 C CA . TRP B 1 71 ? 6.156 2.963 -5.965 1 98.5 71 TRP B CA 1
ATOM 1627 C C . TRP B 1 71 ? 6.016 2.529 -7.418 1 98.5 71 TRP B C 1
ATOM 1629 O O . TRP B 1 71 ? 4.941 2.102 -7.844 1 98.5 71 TRP B O 1
ATOM 1639 N N . ALA B 1 72 ? 7.047 2.641 -8.148 1 98.12 72 ALA B N 1
ATOM 1640 C CA . ALA B 1 72 ? 7.016 2.15 -9.523 1 98.12 72 ALA B CA 1
ATOM 1641 C C . ALA B 1 72 ? 6.746 0.648 -9.562 1 98.12 72 ALA B C 1
ATOM 1643 O O . ALA B 1 72 ? 5.938 0.178 -10.367 1 98.12 72 ALA B O 1
ATOM 1644 N N . PHE B 1 73 ? 7.414 -0.068 -8.766 1 98.75 73 PHE B N 1
ATOM 1645 C CA . PHE B 1 73 ? 7.168 -1.5 -8.633 1 98.75 73 PHE B CA 1
ATOM 1646 C C . PHE B 1 73 ? 5.715 -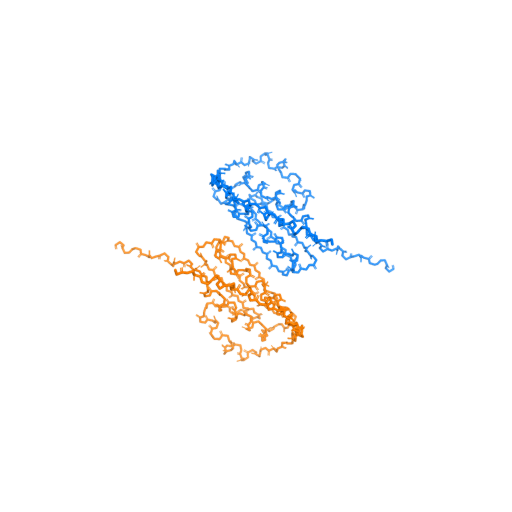1.769 -8.266 1 98.75 73 PHE B C 1
ATOM 1648 O O . PHE B 1 73 ? 5.047 -2.584 -8.906 1 98.75 73 PHE B O 1
ATOM 1655 N N . LEU B 1 74 ? 5.207 -1.02 -7.281 1 98.81 74 LEU B N 1
ATOM 1656 C CA . LEU B 1 74 ? 3.848 -1.209 -6.789 1 98.81 74 LEU B CA 1
ATOM 1657 C C . LEU B 1 74 ? 2.828 -0.917 -7.887 1 98.81 74 LEU B C 1
ATOM 1659 O O . LEU B 1 74 ? 1.796 -1.586 -7.973 1 98.81 74 LEU B O 1
ATOM 1663 N N . THR B 1 75 ? 3.156 0.061 -8.617 1 98.19 75 THR B N 1
ATOM 1664 C CA . THR B 1 75 ? 2.246 0.402 -9.711 1 98.19 75 THR B CA 1
ATOM 1665 C C . THR B 1 75 ? 2.105 -0.765 -10.68 1 98.19 75 THR B C 1
ATOM 1667 O O . THR B 1 75 ? 0.998 -1.087 -11.117 1 98.19 75 THR B O 1
ATOM 1670 N N . GLN B 1 76 ? 3.146 -1.391 -10.992 1 98.56 76 GLN B N 1
ATOM 1671 C CA . GLN B 1 76 ? 3.072 -2.555 -11.875 1 98.56 76 GLN B CA 1
ATOM 1672 C C . GLN B 1 76 ? 2.357 -3.715 -11.188 1 98.56 76 GLN B C 1
ATOM 1674 O O . GLN B 1 76 ? 1.591 -4.441 -11.82 1 98.56 76 GLN B O 1
ATOM 1679 N N . VAL B 1 77 ? 2.658 -3.904 -9.953 1 98.81 77 VAL B N 1
ATOM 1680 C CA . VAL B 1 77 ? 1.976 -4.93 -9.164 1 98.81 77 VAL B CA 1
ATOM 1681 C C . VAL B 1 77 ? 0.466 -4.711 -9.234 1 98.81 77 VAL B C 1
ATOM 1683 O O . VAL B 1 77 ? -0.291 -5.641 -9.516 1 98.81 77 VAL B O 1
ATOM 1686 N N . ALA B 1 78 ? 0.083 -3.492 -9.039 1 98.75 78 ALA B N 1
ATOM 1687 C CA . ALA B 1 78 ? -1.336 -3.146 -9.023 1 98.75 78 ALA B CA 1
ATOM 1688 C C . ALA B 1 78 ? -1.984 -3.412 -10.375 1 98.75 78 ALA B C 1
ATOM 1690 O O . ALA B 1 78 ? -3.086 -3.961 -10.453 1 98.75 78 ALA B O 1
ATOM 1691 N N . MET B 1 79 ? -1.313 -3.037 -11.398 1 97.81 79 MET B N 1
ATOM 1692 C CA . MET B 1 79 ? -1.838 -3.238 -12.742 1 97.81 79 MET B CA 1
ATOM 1693 C C . MET B 1 79 ? -2.014 -4.723 -13.047 1 97.81 79 MET B C 1
ATOM 1695 O O . MET B 1 79 ? -3.053 -5.137 -13.562 1 97.81 79 MET B O 1
ATOM 1699 N N . HIS B 1 80 ? -1.051 -5.469 -12.688 1 98 80 HIS B N 1
ATOM 1700 C CA . HIS B 1 80 ? -1.126 -6.902 -12.945 1 98 80 HIS B CA 1
ATOM 1701 C C . HIS B 1 80 ? -2.201 -7.562 -12.094 1 98 80 HIS B C 1
ATOM 1703 O O . HIS B 1 80 ? -2.955 -8.406 -12.578 1 98 80 HIS B O 1
ATOM 1709 N N . ALA B 1 81 ? -2.264 -7.25 -10.828 1 97.88 81 ALA B N 1
ATOM 1710 C CA . ALA B 1 81 ? -3.26 -7.793 -9.906 1 97.88 81 ALA B CA 1
ATOM 1711 C C . ALA B 1 81 ? -4.676 -7.527 -10.406 1 97.88 81 ALA B C 1
ATOM 1713 O O . ALA B 1 81 ? -5.527 -8.414 -10.383 1 97.88 81 ALA B O 1
ATOM 1714 N N . HIS B 1 82 ? -4.816 -6.324 -10.898 1 97.19 82 HIS B N 1
ATOM 1715 C CA . HIS B 1 82 ? -6.137 -5.953 -11.391 1 97.19 82 HIS B CA 1
ATOM 1716 C C . HIS B 1 82 ? -6.488 -6.715 -12.664 1 97.19 82 HIS B C 1
ATOM 1718 O O . HIS B 1 82 ? -7.621 -7.172 -12.82 1 97.19 82 HIS B O 1
ATOM 1724 N N . LEU B 1 83 ? -5.523 -6.848 -13.516 1 95.88 83 LEU B N 1
ATOM 1725 C CA . LEU B 1 83 ? -5.703 -7.602 -14.758 1 95.88 83 LEU B CA 1
ATOM 1726 C C . LEU B 1 83 ? -6.109 -9.039 -14.461 1 95.88 83 LEU B C 1
ATOM 1728 O O . LEU B 1 83 ? -6.984 -9.594 -15.133 1 95.88 83 LEU B O 1
ATOM 1732 N N . LYS B 1 84 ? -5.586 -9.633 -13.453 1 96 84 LYS B N 1
ATOM 1733 C CA . LYS B 1 84 ? -5.785 -11.047 -13.164 1 96 84 LYS B CA 1
ATOM 1734 C C . LYS B 1 84 ? -6.941 -11.25 -12.188 1 96 84 LYS B C 1
ATOM 1736 O O . LYS B 1 84 ? -7.348 -12.383 -11.93 1 96 84 LYS B O 1
ATOM 1741 N N . GLY B 1 85 ? -7.355 -10.133 -11.586 1 95 85 GLY B N 1
ATOM 1742 C CA . GLY B 1 85 ? -8.469 -10.219 -10.656 1 95 85 GLY B CA 1
ATOM 1743 C C . GLY B 1 85 ? -8.086 -10.859 -9.328 1 95 85 GLY B C 1
ATOM 1744 O O . GLY B 1 85 ? -8.938 -11.445 -8.656 1 95 85 GLY B O 1
ATOM 1745 N N . HIS B 1 86 ? -6.863 -10.898 -8.945 1 96.44 86 HIS B N 1
ATOM 1746 C CA . HIS B 1 86 ? -6.328 -11.43 -7.699 1 96.44 86 HIS B CA 1
ATOM 1747 C C . HIS B 1 86 ? -5.402 -10.422 -7.027 1 96.44 86 HIS B C 1
ATOM 1749 O O . HIS B 1 86 ? -4.277 -10.203 -7.48 1 96.44 86 HIS B O 1
ATOM 1755 N N . HIS B 1 87 ? -5.941 -9.828 -5.969 1 98 87 HIS B N 1
ATOM 1756 C CA . HIS B 1 87 ? -5.266 -8.68 -5.375 1 98 87 HIS B CA 1
ATOM 1757 C C . HIS B 1 87 ? -4.52 -9.078 -4.105 1 98 87 HIS B C 1
ATOM 1759 O O . HIS B 1 87 ? -5.109 -9.656 -3.189 1 98 87 HIS B O 1
ATOM 1765 N N . PRO B 1 88 ? -3.277 -8.719 -4.016 1 98.69 88 PRO B N 1
ATOM 1766 C CA . PRO B 1 88 ? -2.535 -8.945 -2.773 1 98.69 88 PRO B CA 1
ATOM 1767 C C . PRO B 1 88 ? -2.885 -7.938 -1.681 1 98.69 88 PRO B C 1
ATOM 1769 O O . PRO B 1 88 ? -3.43 -6.867 -1.974 1 98.69 88 PRO B O 1
ATOM 1772 N N . ARG B 1 89 ?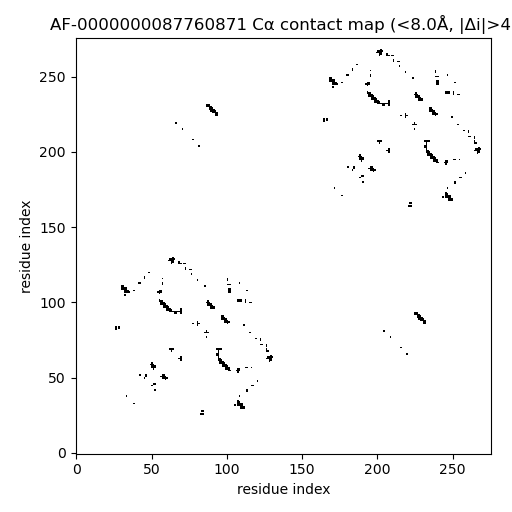 -2.648 -8.32 -0.471 1 98.62 89 ARG B N 1
ATOM 1773 C CA . ARG B 1 89 ? -2.477 -7.305 0.565 1 98.62 89 ARG B CA 1
ATOM 1774 C C . ARG B 1 89 ? -1.146 -6.578 0.404 1 98.62 89 ARG B C 1
ATOM 1776 O O . ARG B 1 89 ? -0.107 -7.211 0.204 1 98.62 89 ARG B O 1
ATOM 1783 N N . ILE B 1 90 ? -1.182 -5.312 0.518 1 98.94 90 ILE B N 1
ATOM 1784 C CA . ILE B 1 90 ? 0 -4.488 0.302 1 98.94 90 ILE B CA 1
ATOM 1785 C C . ILE B 1 90 ? 0.302 -3.68 1.562 1 98.94 90 ILE B C 1
ATOM 1787 O O . ILE B 1 90 ? -0.592 -3.047 2.131 1 98.94 90 ILE B O 1
ATOM 1791 N N . GLU B 1 91 ? 1.492 -3.721 2.02 1 98.94 91 GLU B N 1
ATOM 1792 C CA . GLU B 1 91 ? 2.033 -2.822 3.035 1 98.94 91 GLU B CA 1
ATOM 1793 C C . GLU B 1 91 ? 3.264 -2.082 2.518 1 98.94 91 GLU B C 1
ATOM 1795 O O . GLU B 1 91 ? 4.172 -2.697 1.953 1 98.94 91 GLU B O 1
ATOM 1800 N N . ASN B 1 92 ? 3.217 -0.803 2.723 1 98.94 92 ASN B N 1
ATOM 1801 C CA . ASN B 1 92 ? 4.316 0.019 2.227 1 98.94 92 ASN B CA 1
ATOM 1802 C C . ASN B 1 92 ? 4.738 1.07 3.25 1 98.94 92 ASN B C 1
ATOM 1804 O O . ASN B 1 92 ? 3.889 1.75 3.83 1 98.94 92 ASN B O 1
ATOM 1808 N N . LEU B 1 93 ? 5.992 1.159 3.492 1 98.44 93 LEU B N 1
ATOM 1809 C CA . LEU B 1 93 ? 6.629 2.238 4.238 1 98.44 93 LEU B CA 1
ATOM 1810 C C . LEU B 1 93 ? 7.895 2.711 3.537 1 98.44 93 LEU B C 1
ATOM 1812 O O . LEU B 1 93 ? 8.914 2.016 3.553 1 98.44 93 LEU B O 1
ATOM 1816 N N . TYR B 1 94 ? 7.758 3.818 2.953 1 97.5 94 TYR B N 1
ATOM 1817 C CA . TYR B 1 94 ? 8.852 4.41 2.193 1 97.5 94 TYR B CA 1
ATOM 1818 C C . TYR B 1 94 ? 9.367 3.439 1.137 1 97.5 94 TYR B C 1
ATOM 1820 O O . TYR B 1 94 ? 8.68 3.148 0.16 1 97.5 94 TYR B O 1
ATOM 1828 N N . ASN B 1 95 ? 10.523 2.877 1.351 1 98.44 95 ASN B N 1
ATOM 1829 C CA . ASN B 1 95 ? 11.125 2.061 0.301 1 98.44 95 ASN B CA 1
ATOM 1830 C C . ASN B 1 95 ? 10.914 0.572 0.559 1 98.44 95 ASN B C 1
ATOM 1832 O O . ASN B 1 95 ? 11.523 -0.27 -0.106 1 98.44 95 ASN B O 1
ATOM 1836 N N . ARG B 1 96 ? 10.07 0.258 1.536 1 98.75 96 ARG B N 1
ATOM 1837 C CA . ARG B 1 96 ? 9.789 -1.126 1.904 1 98.75 96 ARG B CA 1
ATOM 1838 C C . ARG B 1 96 ? 8.375 -1.529 1.494 1 98.75 96 ARG B C 1
ATOM 1840 O O . ARG B 1 96 ? 7.414 -0.819 1.787 1 98.75 96 ARG B O 1
ATOM 1847 N N . VAL B 1 97 ? 8.289 -2.682 0.794 1 98.88 97 VAL B N 1
ATOM 1848 C CA . VAL B 1 97 ? 7.008 -3.189 0.314 1 98.88 97 VAL B CA 1
ATOM 1849 C C . VAL B 1 97 ? 6.824 -4.641 0.757 1 98.88 97 VAL B C 1
ATOM 1851 O O . VAL B 1 97 ? 7.691 -5.48 0.511 1 98.88 97 VAL B O 1
ATOM 1854 N N . THR B 1 98 ? 5.801 -4.922 1.408 1 98.94 98 THR B N 1
ATOM 1855 C CA . THR B 1 98 ? 5.41 -6.297 1.698 1 98.94 98 THR B CA 1
ATOM 1856 C C . THR B 1 98 ? 4.152 -6.68 0.922 1 98.94 98 THR B C 1
ATOM 1858 O O . THR B 1 98 ? 3.154 -5.961 0.958 1 98.94 98 THR B O 1
ATOM 1861 N N . LEU B 1 99 ? 4.23 -7.762 0.216 1 98.94 99 LEU B N 1
ATOM 1862 C CA . LEU B 1 99 ? 3.09 -8.336 -0.492 1 98.94 99 LEU B CA 1
ATOM 1863 C C . LEU B 1 99 ? 2.672 -9.664 0.131 1 98.94 99 LEU B C 1
ATOM 1865 O O . LEU B 1 99 ? 3.523 -10.492 0.462 1 98.94 99 LEU B O 1
ATOM 1869 N N . THR B 1 100 ? 1.41 -9.836 0.33 1 98.88 100 THR B N 1
ATOM 1870 C CA . THR B 1 100 ? 0.857 -11.086 0.846 1 98.88 100 THR B CA 1
ATOM 1871 C C . THR B 1 100 ? -0.259 -11.594 -0.06 1 98.88 100 THR B C 1
ATOM 1873 O O . THR B 1 100 ? -1.168 -10.844 -0.419 1 98.88 100 THR B O 1
ATOM 1876 N N . LEU B 1 101 ? -0.172 -12.852 -0.423 1 98.31 101 LEU B N 1
ATOM 1877 C CA . LEU B 1 101 ? -1.144 -13.5 -1.292 1 98.31 101 LEU B CA 1
ATOM 1878 C C . LEU B 1 101 ? -1.814 -14.672 -0.576 1 98.31 101 LEU B C 1
ATOM 1880 O O . LEU B 1 101 ? -1.146 -15.453 0.099 1 98.31 101 LEU B O 1
ATOM 1884 N N . HIS B 1 102 ? -3.035 -14.672 -0.692 1 96.62 102 HIS B N 1
ATOM 1885 C CA . HIS B 1 102 ? -3.863 -15.789 -0.246 1 96.62 102 HIS B CA 1
ATOM 1886 C C . HIS B 1 102 ? -5.227 -15.766 -0.928 1 96.62 102 HIS B C 1
ATOM 1888 O O . HIS B 1 102 ? -5.621 -14.758 -1.509 1 96.62 102 HIS B O 1
ATOM 1894 N N . THR B 1 103 ? -5.867 -16.859 -0.979 1 94 103 THR B N 1
ATOM 1895 C CA . THR B 1 103 ? -7.238 -16.953 -1.474 1 94 103 THR B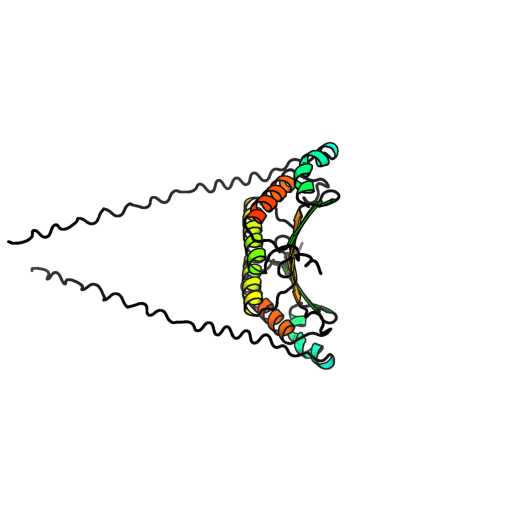 CA 1
ATOM 1896 C C . THR B 1 103 ? -8.211 -17.234 -0.333 1 94 103 THR B C 1
ATOM 1898 O O . THR B 1 103 ? -8.055 -18.234 0.376 1 94 103 THR B O 1
ATOM 1901 N N . ASP B 1 104 ? -9.109 -16.375 -0.227 1 87.69 104 ASP B N 1
ATOM 1902 C CA . ASP B 1 104 ? -10.078 -16.469 0.86 1 87.69 104 ASP B CA 1
ATOM 1903 C C . ASP B 1 104 ? -10.938 -17.734 0.709 1 87.69 104 ASP B C 1
ATOM 1905 O O . ASP B 1 104 ? -11.242 -18.141 -0.41 1 87.69 104 ASP B O 1
ATOM 1909 N N . ASP B 1 105 ? -11.305 -18.297 1.794 1 84.81 105 ASP B N 1
ATOM 1910 C CA . ASP B 1 105 ? -12.328 -19.312 1.958 1 84.81 105 ASP B CA 1
ATOM 1911 C C . ASP B 1 105 ? -11.867 -20.656 1.367 1 84.81 105 ASP B C 1
ATOM 1913 O O . ASP B 1 105 ? -12.68 -21.547 1.141 1 84.81 105 ASP B O 1
ATOM 1917 N N . VAL B 1 106 ? -10.641 -20.859 0.926 1 84.44 106 VAL B N 1
ATOM 1918 C CA . VAL B 1 106 ? -10.141 -22.109 0.392 1 84.44 106 VAL B CA 1
ATOM 1919 C C . VAL B 1 106 ? -9.297 -22.828 1.448 1 84.44 106 VAL B C 1
ATOM 1921 O O . VAL B 1 106 ? -9.258 -24.062 1.495 1 84.44 106 VAL B O 1
ATOM 1924 N N . GLY B 1 107 ? -8.578 -22.047 2.211 1 85.94 107 GLY B N 1
ATOM 1925 C CA . GLY B 1 107 ? -7.758 -22.625 3.266 1 85.94 107 GLY B CA 1
ATOM 1926 C C . GLY B 1 107 ? -6.465 -23.219 2.75 1 85.94 107 GLY B C 1
ATOM 1927 O O . GLY B 1 107 ? -5.797 -23.969 3.465 1 85.94 107 GLY B O 1
ATOM 1928 N N . SER B 1 108 ? -6.219 -23.156 1.433 1 91.56 108 SER B N 1
ATOM 1929 C CA . SER B 1 108 ? -4.988 -23.609 0.789 1 91.56 108 SER B CA 1
ATOM 1930 C C . SER B 1 108 ? -4.516 -22.609 -0.259 1 91.56 108 SER B C 1
ATOM 1932 O O . SER B 1 108 ? -5.25 -21.688 -0.623 1 91.56 108 SER B O 1
ATOM 1934 N N . LEU B 1 109 ? -3.275 -22.828 -0.621 1 97 109 LEU B N 1
ATOM 1935 C CA . LEU B 1 109 ? -2.773 -22.031 -1.732 1 97 109 LEU B CA 1
ATOM 1936 C C . LEU B 1 109 ? -3.428 -22.453 -3.043 1 97 109 LEU B C 1
ATOM 1938 O O . LEU B 1 109 ? -3.812 -23.609 -3.207 1 97 109 LEU B O 1
ATOM 1942 N N . THR B 1 110 ? -3.539 -21.547 -3.916 1 96.44 110 THR B N 1
ATOM 1943 C CA . THR B 1 110 ? -4.059 -21.828 -5.25 1 96.44 110 THR B CA 1
ATOM 1944 C C . THR B 1 110 ? -3.02 -21.5 -6.316 1 96.44 110 THR B C 1
ATOM 1946 O O . THR B 1 110 ? -1.993 -20.891 -6.023 1 96.44 110 THR B O 1
ATOM 1949 N N . SER B 1 111 ? -3.367 -21.953 -7.512 1 95.62 111 SER B N 1
ATOM 1950 C CA . SER B 1 111 ? -2.492 -21.672 -8.648 1 95.62 111 SER B CA 1
ATOM 1951 C C . SER B 1 111 ? -2.367 -20.172 -8.875 1 95.62 111 SER B C 1
ATOM 1953 O O . SER B 1 111 ? -1.332 -19.688 -9.344 1 95.62 111 SER B O 1
ATOM 1955 N N . HIS B 1 112 ? -3.391 -19.406 -8.477 1 96.12 112 HIS B N 1
ATOM 1956 C CA . HIS B 1 112 ? -3.338 -17.953 -8.625 1 96.12 112 HIS B CA 1
ATOM 1957 C C . HIS B 1 112 ? -2.295 -17.344 -7.695 1 96.12 112 HIS B C 1
ATOM 1959 O O . HIS B 1 112 ? -1.538 -16.453 -8.102 1 96.12 112 HIS B O 1
ATOM 1965 N N . ASP B 1 113 ? -2.268 -17.828 -6.512 1 97.75 113 ASP B N 1
ATOM 1966 C CA . ASP B 1 113 ? -1.302 -17.328 -5.543 1 97.75 113 ASP B CA 1
ATOM 1967 C C . ASP B 1 113 ? 0.129 -17.547 -6.027 1 97.75 113 ASP B C 1
ATOM 1969 O O . ASP B 1 113 ? 0.948 -16.625 -6.008 1 97.75 113 ASP B O 1
ATOM 1973 N N . ILE B 1 114 ? 0.348 -18.719 -6.516 1 97.88 114 ILE B N 1
ATOM 1974 C CA . ILE B 1 114 ? 1.688 -19.109 -6.938 1 97.88 114 ILE B CA 1
ATOM 1975 C C . ILE B 1 114 ? 2.084 -18.312 -8.188 1 97.88 114 ILE B C 1
ATOM 1977 O O . ILE B 1 114 ? 3.186 -17.766 -8.258 1 97.88 114 ILE B O 1
ATOM 1981 N N . ALA B 1 115 ? 1.206 -18.281 -9.117 1 97.5 115 ALA B N 1
ATOM 1982 C CA . ALA B 1 115 ? 1.477 -17.578 -10.367 1 97.5 115 ALA B CA 1
ATOM 1983 C C . ALA B 1 115 ? 1.729 -16.094 -10.125 1 97.5 115 ALA B C 1
ATOM 1985 O O . ALA B 1 115 ? 2.641 -15.508 -10.711 1 97.5 115 ALA B O 1
ATOM 1986 N N . MET B 1 116 ? 0.969 -15.508 -9.227 1 98.44 116 MET B N 1
ATOM 1987 C CA . MET B 1 116 ? 1.122 -14.086 -8.93 1 98.44 116 MET B CA 1
ATOM 1988 C C . MET B 1 116 ? 2.455 -13.82 -8.234 1 98.44 116 MET B C 1
ATOM 1990 O O . MET B 1 116 ? 3.154 -12.859 -8.578 1 98.44 116 MET B O 1
ATOM 1994 N N . ALA B 1 117 ? 2.76 -14.617 -7.324 1 98.75 117 ALA B N 1
ATOM 1995 C CA . ALA B 1 117 ? 4.027 -14.461 -6.617 1 98.75 117 ALA B CA 1
ATOM 1996 C C . ALA B 1 117 ? 5.207 -14.516 -7.59 1 98.75 117 ALA B C 1
ATOM 1998 O O . ALA B 1 117 ? 6.125 -13.695 -7.508 1 98.75 117 ALA B O 1
ATOM 1999 N N . LYS B 1 118 ? 5.129 -15.445 -8.492 1 98.56 118 LYS B N 1
ATOM 2000 C CA . LYS B 1 118 ? 6.188 -15.57 -9.484 1 98.56 118 LYS B CA 1
ATOM 2001 C C . LYS B 1 118 ? 6.266 -14.32 -10.359 1 98.56 118 LYS B C 1
ATOM 2003 O O . LYS B 1 118 ? 7.355 -13.852 -10.688 1 98.56 118 LYS B O 1
ATOM 2008 N N . ARG B 1 119 ? 5.125 -13.859 -10.703 1 98.62 119 ARG B N 1
ATOM 2009 C CA . ARG B 1 119 ? 5.086 -12.648 -11.508 1 98.62 119 ARG B CA 1
ATOM 2010 C C . ARG B 1 119 ? 5.676 -11.461 -10.75 1 98.62 119 ARG B C 1
ATOM 2012 O O . ARG B 1 119 ? 6.441 -10.68 -11.305 1 98.62 119 ARG B O 1
ATOM 2019 N N . PHE B 1 120 ? 5.301 -11.289 -9.492 1 98.75 120 PHE B N 1
ATOM 2020 C CA . PHE B 1 120 ? 5.816 -10.18 -8.688 1 98.75 120 PHE B CA 1
ATOM 2021 C C . PHE B 1 120 ? 7.332 -10.289 -8.539 1 98.75 120 PHE B C 1
ATOM 2023 O O . PHE B 1 120 ? 8.031 -9.273 -8.555 1 98.75 120 PHE B O 1
ATOM 2030 N N . GLU B 1 121 ? 7.809 -11.492 -8.43 1 98.12 121 GLU B N 1
ATOM 2031 C CA . GLU B 1 121 ? 9.25 -11.695 -8.383 1 98.12 121 GLU B CA 1
ATOM 2032 C C . GLU B 1 121 ? 9.922 -11.195 -9.656 1 98.12 121 GLU B C 1
ATOM 2034 O O . GLU B 1 121 ? 10.938 -10.5 -9.602 1 98.12 121 GLU B O 1
ATOM 2039 N N . LYS B 1 122 ? 9.367 -11.523 -10.727 1 98 122 LYS B N 1
ATOM 2040 C CA . LYS B 1 122 ? 9.914 -11.094 -12.008 1 98 122 LYS B CA 1
ATOM 2041 C C . LYS B 1 122 ? 9.867 -9.578 -12.141 1 98 122 LYS B C 1
ATOM 2043 O O . LYS B 1 122 ? 10.844 -8.953 -12.562 1 98 122 LYS B O 1
ATOM 2048 N N . LEU B 1 123 ? 8.758 -8.984 -11.797 1 98.25 123 LEU B N 1
ATOM 2049 C CA . LEU B 1 123 ? 8.602 -7.535 -11.875 1 98.25 123 LEU B CA 1
ATOM 2050 C C . LEU B 1 123 ? 9.648 -6.824 -11.023 1 98.25 123 LEU B C 1
ATOM 2052 O O . LEU B 1 123 ? 10.164 -5.777 -11.414 1 98.25 123 LEU B O 1
ATOM 2056 N N . SER B 1 124 ? 9.93 -7.359 -9.828 1 98.06 124 SER B N 1
ATOM 2057 C CA . SER B 1 124 ? 10.812 -6.707 -8.875 1 98.06 124 SER B CA 1
ATOM 2058 C C . SER B 1 124 ? 12.227 -6.574 -9.438 1 98.06 124 SER B C 1
ATOM 2060 O O . SER B 1 124 ? 12.992 -5.703 -9.008 1 98.06 124 SER B O 1
ATOM 2062 N N . GLN B 1 125 ? 12.609 -7.375 -10.406 1 96.38 125 GLN B N 1
ATOM 2063 C CA . GLN B 1 125 ? 13.945 -7.387 -10.984 1 96.38 125 GLN B CA 1
ATOM 2064 C C . GLN B 1 125 ? 14.203 -6.129 -11.805 1 96.38 125 GLN B C 1
ATOM 2066 O O . GLN B 1 125 ? 15.359 -5.793 -12.094 1 96.38 125 GLN B O 1
ATOM 2071 N N . GLY B 1 126 ? 13.195 -5.461 -12.164 1 95.38 126 GLY B N 1
ATOM 2072 C CA . GLY B 1 126 ? 13.32 -4.266 -12.984 1 95.38 126 GLY B CA 1
ATOM 2073 C C . GLY B 1 126 ? 13.594 -3.014 -12.172 1 95.38 126 GLY B C 1
ATOM 2074 O O . GLY B 1 126 ? 13.797 -1.935 -12.727 1 95.38 126 GLY B O 1
ATOM 2075 N N . TYR B 1 127 ? 13.656 -3.188 -10.844 1 95.25 127 TYR B N 1
ATOM 2076 C CA . TYR B 1 127 ? 13.781 -2.004 -10 1 95.25 127 TYR B CA 1
ATOM 2077 C C . TYR B 1 127 ? 14.961 -2.143 -9.039 1 95.25 127 TYR B C 1
ATOM 2079 O O . TYR B 1 127 ? 15.219 -3.23 -8.523 1 95.25 127 TYR B O 1
ATOM 2087 N N . GLU B 1 128 ? 15.617 -1.062 -8.805 1 88.31 128 GLU B N 1
ATOM 2088 C CA . GLU B 1 128 ? 16.812 -1.053 -7.977 1 88.31 128 GLU B CA 1
ATOM 2089 C C . GLU B 1 128 ? 16.5 -1.39 -6.523 1 88.31 128 GLU B C 1
ATOM 2091 O O . GLU B 1 128 ? 15.602 -0.789 -5.926 1 88.31 128 GLU B O 1
ATOM 2096 N N . ARG B 1 129 ? 17.25 -2.33 -6.023 1 90.69 129 ARG B N 1
ATOM 2097 C CA . ARG B 1 129 ? 17.078 -2.764 -4.641 1 90.69 129 ARG B CA 1
ATOM 2098 C C . ARG B 1 129 ? 18.078 -2.066 -3.717 1 90.69 129 ARG B C 1
ATOM 2100 O O . ARG B 1 129 ? 19.062 -1.502 -4.176 1 90.69 129 ARG B O 1
ATOM 2107 N N . LYS B 1 130 ? 17.594 -1.93 -2.557 1 86.62 130 LYS B N 1
ATOM 2108 C CA . LYS B 1 130 ? 18.531 -1.39 -1.583 1 86.62 130 LYS B CA 1
ATOM 2109 C C . LYS B 1 130 ? 19.75 -2.291 -1.443 1 86.62 130 LYS B C 1
ATOM 2111 O O . LYS B 1 130 ? 19.625 -3.502 -1.249 1 86.62 130 LYS B O 1
ATOM 2116 N N . LYS B 1 131 ? 20.953 -1.657 -1.839 1 75.62 131 LYS B N 1
ATOM 2117 C CA . LYS B 1 131 ? 22.203 -2.41 -1.695 1 75.62 131 LYS B CA 1
ATOM 2118 C C . LYS B 1 131 ? 22.516 -2.682 -0.227 1 75.62 131 LYS B C 1
ATOM 2120 O O . LYS B 1 131 ? 22.344 -1.801 0.621 1 75.62 131 LYS B O 1
ATOM 2125 N N . PRO B 1 132 ? 22.703 -3.971 0.064 1 70.69 132 PRO B N 1
ATOM 2126 C CA . PRO B 1 132 ? 23.094 -4.246 1.448 1 70.69 132 PRO B CA 1
ATOM 2127 C C . PRO B 1 132 ? 24.25 -3.365 1.916 1 70.69 132 PRO B C 1
ATOM 2129 O O . PRO B 1 132 ? 25.109 -2.984 1.111 1 70.69 132 PRO B O 1
ATOM 2132 N N . ALA B 1 133 ? 24.094 -2.643 3.016 1 57.97 133 ALA B N 1
ATOM 2133 C CA . ALA B 1 133 ? 25.172 -1.835 3.562 1 57.97 133 ALA B CA 1
ATOM 2134 C C . ALA B 1 133 ? 26.5 -2.59 3.512 1 57.97 133 ALA B C 1
ATOM 2136 O O . ALA B 1 133 ? 26.562 -3.764 3.887 1 57.97 133 ALA B O 1
ATOM 2137 N N . THR B 1 134 ? 27.359 -2.34 2.506 1 53.56 134 THR B N 1
ATOM 2138 C CA . THR B 1 134 ? 28.688 -2.918 2.516 1 53.56 134 THR B CA 1
ATOM 2139 C C . THR B 1 134 ? 29.344 -2.734 3.879 1 53.56 134 THR B C 1
ATOM 2141 O O . THR B 1 134 ? 29.375 -1.626 4.418 1 53.56 134 THR B O 1
ATOM 2144 N N . THR B 1 135 ? 29.391 -3.73 4.75 1 47.81 135 THR B N 1
ATOM 2145 C CA . THR B 1 135 ? 30.266 -3.721 5.918 1 47.81 135 THR B CA 1
ATOM 2146 C C . THR B 1 135 ? 31.656 -3.188 5.551 1 47.81 135 THR B C 1
ATOM 2148 O O . THR B 1 135 ? 32.344 -3.766 4.707 1 47.81 135 THR B O 1
ATOM 2151 N N . SER B 1 136 ? 31.859 -1.917 5.594 1 42.78 136 SER B N 1
ATOM 2152 C CA . SER B 1 136 ? 33.25 -1.454 5.52 1 42.78 136 SER B CA 1
ATOM 2153 C C . SER B 1 136 ? 34.156 -2.264 6.441 1 42.78 136 SER B C 1
ATOM 2155 O O . SER B 1 136 ? 33.812 -2.467 7.613 1 42.78 136 SER B O 1
ATOM 2157 N N . GLU B 1 137 ? 35 -3.061 5.895 1 38.62 137 GLU B N 1
ATOM 2158 C CA . GLU B 1 137 ? 36.219 -3.531 6.566 1 38.62 137 GLU B CA 1
ATOM 2159 C C . GLU B 1 137 ? 36.906 -2.402 7.332 1 38.62 137 GLU B C 1
ATOM 2161 O O . GLU B 1 137 ? 37.281 -1.397 6.742 1 38.62 137 GLU B O 1
ATOM 2166 N N . LYS B 1 138 ? 36.656 -2.145 8.648 1 29.83 138 LYS B N 1
ATOM 2167 C CA . LYS B 1 138 ? 37.719 -1.62 9.469 1 29.83 138 LYS B CA 1
ATOM 2168 C C . LYS B 1 138 ? 38.906 -2.588 9.5 1 29.83 138 LYS B C 1
ATOM 2170 O O . LYS B 1 138 ? 38.719 -3.803 9.594 1 29.83 138 LYS B O 1
#

Foldseek 3Di:
DPPPPPPPDDPDDPPPPPPPPPPPLPLPLDKAFQDPVCVCVLCVVVVVVAWDDDFQKTKHKFFAPWQVLQVVLVVVLVVVCVSNVFHWDWDDDIRMIMTMGGDPPPRHYIPVRSVSSVVSSVSNVVGHGDDDPPPPDD/DPPPPPPPPDPDPPPPPPPPPPPPLPLPLDKAFQDPVCVCVLCVVVVVVAWDDDFQKTKHKFFAPWQVLQVVLVVVLVVVCVSNVFHWDWDDDIRMIMTMGGDPPPRHYIPVRSVSSVVSSVSNVVGHGDDDPPPPDD

Sequence (276 aa):
MRYPIVLLRAPAAARFTPVRARCLSTKDNSYKIVAATEVPQATESLRAAGWSVVGAQLSKTYEFKGFQAAWAFLTQVAMHAHLKGHHPRIENLYNRVTLTLHTDDVGSLTSHDIAMAKRFEKLSQGYERKKPATTSEKMRYPIVLLRAPAAARFTPVRARCLSTKDNSYKIVAATEVPQATESLRAAGWSVVGAQLSKTYEFKGFQAAWAFLTQVAMHAHLKGHHPRIENLYNRVTLTLHTDDVGSLTSHDIAMAKRFEKLSQGYERKKPATTSEK

pLDDT: mean 83.59, std 21.91, range [29.38, 98.94]

Secondary structure (DSSP, 8-state):
-------------------------------PBPPTTTHHHHTHHHHHTT-EEETTEEEEEEEBSSHHHHHHHHHHHHHHHHHHT-PPEEEEETTEEEEEE--TTT-S-BHHHHHHHHHHHHHHTTSPBPPP------/--------PPP--------------------PBPPTTTHHHHTHHHHHTT-EEETTEEEEEEEBSSHHHHHHHHHHHHHHHHHHT-PPEEEEETTEEEEEE--TTT-S-BHHHHHHHHHHHHHHTTSPBPPP------

InterPro domains:
  IPR001533 Pterin 4 alpha carbinolamine dehydratase [PF01329] (40-123)
  IPR001533 Pterin 4 alpha carbinolamine dehydratase [PTHR12599] (39-131)
  IPR036428 Pterin 4 alpha carbinolamine dehydratase superfamily [G3DSA:3.30.1360.20] (26-126)
  IPR036428 Pterin 4 alpha carbinolamine dehydratase superfamily [SSF55248] (38-124)

Nearest PDB structures (foldseek):
  1ru0-assembly1_A  TM=9.345E-01  e=4.358E-09  Mus musculus
  4c45-assembly1_A  TM=9.278E-01  e=3.397E-09  Homo sapiens
  1dco-assembly1_B  TM=9.508E-01  e=8.123E-09  Rattus norvegicus
  3hxa-assembly1_D  TM=9.341E-01  e=9.200E-09  Rattus norvegicus
  2v6u-assembly1_A  TM=8.894E-01  e=1.181E-07  Toxoplasma gondii RH

Organism: Geotrichum candidum (NCBI:txid1173061)

Radius of gyration: 26.78 Å; Cα contacts (8 Å, |Δi|>4): 338; chains: 2; bounding box: 76×66×89 Å

Solvent-accessible surface area (backbone atoms only — not comparable to full-atom values): 16414 Å² total; per-residue (Å²): 134,83,75,77,79,74,74,74,73,75,76,76,78,76,75,79,69,77,76,75,70,71,73,75,67,75,67,76,70,79,67,49,79,47,50,80,88,44,43,64,71,75,38,42,70,45,44,76,72,59,36,44,76,58,88,35,32,41,32,38,77,48,52,25,65,33,45,68,43,33,49,54,48,46,51,51,50,50,53,50,22,61,71,60,72,55,66,47,39,39,38,35,48,60,25,33,38,34,43,36,34,61,49,84,97,66,79,35,40,32,50,55,44,53,53,47,52,54,49,50,56,60,55,50,71,78,42,60,53,47,73,74,79,75,76,71,83,127,136,83,76,78,81,74,76,76,73,75,75,76,79,75,76,80,69,79,74,76,70,72,73,74,67,76,67,76,70,79,67,48,78,48,50,80,87,44,43,63,70,75,39,44,70,46,44,75,71,59,35,44,78,58,88,35,32,41,32,39,76,46,52,25,65,33,46,67,43,34,48,54,50,48,51,52,49,51,53,50,22,58,69,61,71,54,66,46,39,39,38,36,46,60,26,33,38,35,44,36,33,61,50,84,95,66,80,34,39,30,49,55,44,52,52,47,52,53,49,51,54,57,57,50,72,79,41,60,53,46,72,74,80,75,76,72,82,126